Protein 7RGN (pdb70)

Sequence (340 aa):
MAEVLKKSGVIYGDDVRKLFDYAQEKGFAIPAINVTSSSTVVAALESARDNKSPIILQTSQGGAAYFAGKGVSNSDQTASIQGSIAAAHYIRAISPVYGIPVILHTDHCAKKLLPWFDGMLKADEEFFAKTGQPLFSSHMLDLSEETDDENIATCVKYFERMSKMNQWLEMEIGITGGESLYTQPETVFAVYKALAPISPNFSIAAAFGNVHGNVQLRPSILGEHQKYAKEQIGTDNKKPLYLVFHGGSGSSQEEFDTAIASGVVKVNLDTDCQYAYLTGIRDYILNKKEYLMTPVGNPDGEDKPNKKYFDPRVWVREGEKSMSARIAEALEIFHTKNQL

Structure (mmCIF, N/CA/C/O backbone):
data_7RGN
#
_entry.id   7RGN
#
_cell.length_a   64.477
_cell.length_b   64.477
_cell.length_c   320.770
_cell.angle_alpha   90.000
_cell.angle_beta   90.000
_cell.angle_gamma   120.000
#
_symmetry.space_group_name_H-M   'P 65 2 2'
#
loop_
_entity.id
_entity.type
_entity.pdbx_description
1 polymer 'Fructose-bisphosphate aldolase'
2 non-polymer GLYCEROL
3 non-polymer 'ISOPROPYL ALCOHOL'
4 non-polymer 'ZINC ION'
5 water water
#
loop_
_atom_site.group_PDB
_atom_site.id
_atom_site.type_symbol
_atom_site.label_atom_id
_atom_site.label_alt_id
_atom_site.label_comp_id
_atom_site.label_asym_id
_atom_site.label_entity_id
_atom_site.label_seq_id
_atom_site.pdbx_PDB_ins_code
_atom_site.Cartn_x
_atom_site.Cartn_y
_atom_site.Cartn_z
_atom_site.occupancy
_atom_site.B_iso_or_equiv
_atom_site.auth_seq_id
_atom_site.auth_comp_id
_atom_site.auth_asym_id
_atom_site.auth_atom_id
_atom_site.pdbx_PDB_model_num
ATOM 1 N N . MET A 1 1 ? 24.62900 18.23200 137.64300 1.000 127.35341 1 MET A N 1
ATOM 2 C CA . MET A 1 1 ? 24.70000 19.57800 138.20200 1.000 131.31994 1 MET A CA 1
ATOM 3 C C . MET A 1 1 ? 25.58300 20.49100 137.35700 1.000 130.10389 1 MET A C 1
ATOM 4 O O . MET A 1 1 ? 25.55200 21.71200 137.50900 1.000 112.93520 1 MET A O 1
ATOM 9 N N . ALA A 1 2 ? 26.37200 19.89200 136.46400 1.000 125.42617 2 ALA A N 1
ATOM 10 C CA . ALA A 1 2 ? 27.23600 20.64300 135.55500 1.000 107.93477 2 ALA A CA 1
ATOM 11 C C . ALA A 1 2 ? 26.46100 21.35900 134.45500 1.000 97.46226 2 ALA A C 1
ATOM 12 O O . ALA A 1 2 ? 27.08000 21.91200 133.53700 1.000 91.58508 2 ALA A O 1
ATOM 14 N N . GLU A 1 3 ? 25.12800 21.35300 134.53100 1.000 100.08951 3 GLU A N 1
ATOM 15 C CA . GLU A 1 3 ? 24.30600 22.04600 133.54700 1.000 98.54899 3 GLU A CA 1
ATOM 16 C C . GLU A 1 3 ? 24.41100 23.56100 133.66400 1.000 85.01604 3 GLU A C 1
ATOM 17 O O . GLU A 1 3 ? 24.03900 24.27000 132.72200 1.000 75.21309 3 GLU A O 1
ATOM 23 N N . VAL A 1 4 ? 24.90300 24.07100 134.79600 1.000 78.03972 4 VAL A N 1
ATOM 24 C CA . VAL A 1 4 ? 25.02300 25.51200 134.97600 1.000 77.77504 4 VAL A CA 1
ATOM 25 C C . VAL A 1 4 ? 26.15100 26.09400 134.14000 1.000 63.40764 4 VAL A C 1
ATOM 26 O O . VAL A 1 4 ? 26.12100 27.28600 133.81500 1.000 61.67267 4 VAL A O 1
ATOM 30 N N . LEU A 1 5 ? 27.14800 25.28300 133.78100 1.000 60.28723 5 LEU A N 1
ATOM 31 C CA . LEU A 1 5 ? 28.28900 25.78900 133.02800 1.000 65.17728 5 LEU A CA 1
ATOM 32 C C . LEU A 1 5 ? 27.89400 26.29300 131.64700 1.000 64.13370 5 LEU A C 1
ATOM 33 O O . LEU A 1 5 ? 28.61700 27.11100 131.06900 1.000 70.42357 5 LEU A O 1
ATOM 38 N N . LYS A 1 6 ? 26.76600 25.83200 131.10700 1.000 64.54707 6 LYS A N 1
ATOM 39 C CA . LYS A 1 6 ? 26.27600 26.28300 129.81300 1.000 69.81554 6 LYS A CA 1
ATOM 40 C C . LYS A 1 6 ? 25.16200 27.31900 129.94100 1.000 66.44806 6 LYS A C 1
ATOM 41 O O . LYS A 1 6 ? 24.44600 27.57300 128.96700 1.000 70.19852 6 LYS A O 1
ATOM 47 N N . LYS A 1 7 ? 25.00400 27.92000 131.11700 1.000 63.38516 7 LYS A N 1
ATOM 48 C CA . LYS A 1 7 ? 23.98100 28.93300 131.33100 1.000 69.23474 7 LYS A CA 1
ATOM 49 C C . LYS A 1 7 ? 24.51800 30.31400 130.97300 1.000 65.66829 7 LYS A C 1
ATOM 50 O O . LYS A 1 7 ? 25.70400 30.60800 131.14300 1.000 61.57121 7 LYS A O 1
ATOM 56 N N . SER A 1 8 ? 23.62200 31.16400 130.47800 1.000 60.69280 8 SER A N 1
ATOM 57 C CA . SER A 1 8 ? 23.97100 32.48000 129.95300 1.000 58.06356 8 SER A CA 1
ATOM 58 C C . SER A 1 8 ? 23.23600 33.54500 130.75800 1.000 55.34070 8 SER A C 1
ATOM 59 O O . SER A 1 8 ? 22.00700 33.64500 130.68800 1.000 53.45269 8 SER A O 1
ATOM 62 N N . GLY A 1 9 ? 23.98200 34.33600 131.51600 1.000 52.75017 9 GLY A N 1
ATOM 63 C CA . GLY A 1 9 ? 23.42700 35.43800 132.27100 1.000 45.03708 9 GLY A CA 1
ATOM 64 C C . GLY A 1 9 ? 23.40400 35.17600 133.76400 1.000 46.35305 9 GLY A C 1
ATOM 65 O O . GLY A 1 9 ? 24.15800 34.35900 134.30100 1.000 49.99871 9 GLY A O 1
ATOM 66 N N . VAL A 1 10 ? 22.51200 35.89200 134.44200 1.000 39.49026 10 VAL A N 1
ATOM 67 C CA . VAL A 1 10 ? 22.37000 35.77800 135.88900 1.000 40.76087 10 VAL A CA 1
ATOM 68 C C . VAL A 1 10 ? 21.63300 34.48700 136.21700 1.000 38.96414 10 VAL A C 1
ATOM 69 O O . VAL A 1 10 ? 20.59200 34.18300 135.62300 1.000 42.31568 10 VAL A O 1
ATOM 73 N N . ILE A 1 11 ? 22.16700 33.72800 137.17000 1.000 43.22121 11 ILE A N 1
ATOM 74 C CA . ILE A 1 11 ? 21.57000 32.47000 137.59600 1.000 41.45552 11 ILE A CA 1
ATOM 75 C C . ILE A 1 11 ? 20.93800 32.65500 138.97000 1.000 40.69295 11 ILE A C 1
ATOM 76 O O . ILE A 1 11 ? 21.31900 33.53400 139.74900 1.000 42.91421 11 ILE A O 1
ATOM 81 N N . TYR A 1 12 ? 19.95800 31.80300 139.26700 1.000 43.50197 12 TYR A N 1
ATOM 82 C CA . TYR A 1 12 ? 19.20300 31.90100 140.50600 1.000 43.08569 12 TYR A CA 1
ATOM 83 C C . TYR A 1 12 ? 18.95000 30.51300 141.07900 1.000 53.15224 12 TYR A C 1
ATOM 84 O O . TYR A 1 12 ? 19.08500 29.49700 140.39300 1.000 49.64224 12 TYR A O 1
ATOM 93 N N . GLY A 1 13 ? 18.57700 30.49100 142.35500 1.000 49.91953 13 GLY A N 1
ATOM 94 C CA . GLY A 1 13 ? 18.04400 29.27400 142.95400 1.000 54.59199 13 GLY A CA 1
ATOM 95 C C . GLY A 1 13 ? 19.08200 28.17600 143.06100 1.000 55.45245 13 GLY A C 1
ATOM 96 O O . GLY A 1 13 ? 20.21200 28.39300 143.51300 1.000 52.31483 13 GLY A O 1
ATOM 97 N N . ASP A 1 14 ? 18.69100 26.97100 142.64100 1.000 57.82910 14 ASP A N 1
ATOM 98 C CA . ASP A 1 14 ? 19.57700 25.81600 142.72300 1.000 54.21916 14 ASP A CA 1
ATOM 99 C C . ASP A 1 14 ? 20.78400 25.95000 141.80900 1.000 52.41801 14 ASP A C 1
ATOM 100 O O . ASP A 1 14 ? 21.79700 25.27700 142.03300 1.000 50.03408 14 ASP A O 1
ATOM 105 N N . ASP A 1 15 ? 20.70100 26.79800 140.78500 1.000 50.76850 15 ASP A N 1
ATOM 106 C CA . ASP A 1 15 ? 21.83400 26.97900 139.88900 1.000 49.07106 15 ASP A CA 1
ATOM 107 C C . ASP A 1 15 ? 23.00000 27.66000 140.59300 1.000 49.71047 15 ASP A C 1
ATOM 108 O O . ASP A 1 15 ? 24.15900 27.43000 140.23200 1.000 44.27560 15 ASP A O 1
ATOM 113 N N . VAL A 1 16 ? 22.72200 28.48700 141.60200 1.000 45.96466 16 VAL A N 1
ATOM 114 C CA . VAL A 1 16 ? 23.81100 29.09700 142.35600 1.000 46.62129 16 VAL A CA 1
ATOM 115 C C . VAL A 1 16 ? 24.52600 28.04900 143.19600 1.000 52.36424 16 VAL A C 1
ATOM 116 O O . VAL A 1 16 ? 25.76100 28.02700 143.26600 1.000 47.91098 16 VAL A O 1
ATOM 120 N N . ARG A 1 17 ? 23.76700 27.15700 143.83900 1.000 48.37017 17 ARG A N 1
ATOM 121 C CA . ARG A 1 17 ? 24.39100 26.09200 144.61700 1.000 46.77416 17 ARG A CA 1
ATOM 122 C C . ARG A 1 17 ? 25.11600 25.10300 143.71400 1.000 49.80153 17 ARG A C 1
ATOM 123 O O . ARG A 1 17 ? 26.16500 24.56600 144.09000 1.000 53.72415 17 ARG A O 1
ATOM 131 N N . LYS A 1 18 ? 24.57100 24.84500 142.52200 1.000 49.88826 18 LYS A N 1
ATOM 132 C CA . LYS A 1 18 ? 25.24800 23.96200 141.57700 1.000 53.73037 18 LYS A CA 1
ATOM 133 C C . LYS A 1 18 ? 26.59900 24.53400 141.16500 1.000 51.42488 18 LYS A C 1
ATOM 134 O O . LYS A 1 18 ? 27.58500 23.79700 141.04700 1.000 52.44722 18 LYS A O 1
ATOM 140 N N . LEU A 1 19 ? 26.66400 25.84800 140.94900 1.000 51.72720 19 LEU A N 1
ATOM 141 C CA . LEU A 1 19 ? 27.92800 26.47900 140.58400 1.000 47.54845 19 LEU A CA 1
ATOM 142 C C . LEU A 1 19 ? 28.92400 26.40900 141.73400 1.000 45.73592 19 LEU A C 1
ATOM 143 O O . LEU A 1 19 ? 30.09700 26.07800 141.53300 1.000 47.18917 19 LEU A O 1
ATOM 148 N N . PHE A 1 20 ? 28.47100 26.71700 142.95100 1.000 40.31241 20 PHE A N 1
ATOM 149 C CA . PHE A 1 20 ? 29.35700 26.62800 144.10500 1.000 45.04570 20 PHE A CA 1
ATOM 150 C C . PHE A 1 20 ? 29.77700 25.19000 144.37700 1.000 51.28298 20 PHE A C 1
ATOM 151 O O . PHE A 1 20 ? 30.91400 24.94900 144.79600 1.000 57.77326 20 PHE A O 1
ATOM 159 N N . ASP A 1 21 ? 28.88300 24.22500 144.14400 1.000 47.96184 21 ASP A N 1
ATOM 160 C CA . ASP A 1 21 ? 29.26300 22.82600 144.30400 1.000 51.13958 21 ASP A CA 1
ATOM 161 C C . ASP A 1 21 ? 30.30300 22.41900 143.26700 1.000 58.31867 21 ASP A C 1
ATOM 162 O O . ASP A 1 21 ? 31.25400 21.69700 143.58600 1.000 58.76132 21 ASP A O 1
ATOM 167 N N . TYR A 1 22 ? 30.13700 22.86800 142.02000 1.000 49.20157 22 TYR A N 1
ATOM 168 C CA . TYR A 1 22 ? 31.14900 22.60300 141.00400 1.000 50.55295 22 TYR A CA 1
ATOM 169 C C . TYR A 1 22 ? 32.46500 23.28600 141.34400 1.000 59.11366 22 TYR A C 1
ATOM 170 O O . TYR A 1 22 ? 33.53700 22.73600 141.06900 1.000 55.92433 22 TYR A O 1
ATOM 179 N N . ALA A 1 23 ? 32.40200 24.47500 141.95100 1.000 52.09175 23 ALA A N 1
ATOM 180 C CA . ALA A 1 23 ? 33.62000 25.14500 142.39100 1.000 47.81608 23 ALA A CA 1
ATOM 181 C C . ALA A 1 23 ? 34.32800 24.34100 143.47200 1.000 57.25496 23 ALA A C 1
ATOM 182 O O . ALA A 1 23 ? 35.56000 24.23700 143.47300 1.000 56.43448 23 ALA A O 1
ATOM 184 N N . GLN A 1 24 ? 33.56700 23.76100 144.40100 1.000 50.31395 24 GLN A N 1
ATOM 185 C CA . GLN A 1 24 ? 34.18300 22.97200 145.46100 1.000 56.39181 24 GLN A CA 1
ATOM 186 C C . GLN A 1 24 ? 34.70700 21.64500 144.92800 1.000 56.42792 24 GLN A C 1
ATOM 187 O O . GLN A 1 24 ? 35.76400 21.17200 145.35800 1.000 54.96672 24 GLN A O 1
ATOM 193 N N . GLU A 1 25 ? 33.98500 21.03300 143.98600 1.000 47.19534 25 GLU A N 1
ATOM 194 C CA . GLU A 1 25 ? 34.41800 19.74900 143.44800 1.000 52.35236 25 GLU A CA 1
ATOM 195 C C . GLU A 1 25 ? 35.67500 19.89700 142.59800 1.000 57.99170 25 GLU A C 1
ATOM 196 O O . GLU A 1 25 ? 36.57900 19.05800 142.66900 1.000 63.33999 25 GLU A O 1
ATOM 202 N N . LYS A 1 26 ? 35.75000 20.95500 141.79000 1.000 59.59559 26 LYS A N 1
ATOM 203 C CA . LYS A 1 26 ? 36.90500 21.17600 140.92900 1.000 55.74110 26 LYS A CA 1
ATOM 204 C C . LYS A 1 26 ? 38.03500 21.92300 141.62200 1.000 59.51951 26 LYS A C 1
ATOM 205 O O . LYS A 1 26 ? 39.16100 21.92000 141.11500 1.000 66.28679 26 LYS A O 1
ATOM 211 N N . GLY A 1 27 ? 37.76400 22.56500 142.75600 1.000 57.61994 27 GLY A N 1
ATOM 212 C CA . GLY A 1 27 ? 38.80300 23.22600 143.51900 1.000 53.29618 27 GLY A CA 1
ATOM 213 C C . GLY A 1 27 ? 39.18400 24.60200 143.01000 1.000 62.45927 27 GLY A C 1
ATOM 214 O O . GLY A 1 27 ? 40.37100 24.90200 142.85800 1.000 64.34993 27 GLY A O 1
ATOM 215 N N . PHE A 1 28 ? 38.19400 25.45100 142.74400 1.000 56.58838 28 PHE A N 1
ATOM 216 C CA . PHE A 1 28 ? 38.45400 26.82400 142.33700 1.000 54.46998 28 PHE A CA 1
ATOM 217 C C . PHE A 1 28 ? 37.47100 27.75100 143.03200 1.000 52.97425 28 PHE A C 1
ATOM 218 O O . PHE A 1 28 ? 36.37000 27.34400 143.41200 1.000 52.85702 28 PHE A O 1
ATOM 226 N N . ALA A 1 29 ? 37.87800 29.00400 143.19100 1.000 51.38357 29 ALA A N 1
ATOM 227 C CA . ALA A 1 29 ? 37.00800 30.03900 143.72300 1.000 47.53489 29 ALA A CA 1
ATOM 228 C C . ALA A 1 29 ? 36.66400 31.03600 142.62600 1.000 47.88737 29 ALA A C 1
ATOM 229 O O . ALA A 1 29 ? 37.38500 31.18200 141.63600 1.000 48.15729 29 ALA A O 1
ATOM 231 N N . ILE A 1 30 ? 35.54300 31.71500 142.80800 1.000 50.22522 30 ILE A N 1
ATOM 232 C CA . ILE A 1 30 ? 35.04000 32.70200 141.85600 1.000 43.81011 30 ILE A CA 1
ATOM 233 C C . ILE A 1 30 ? 35.25600 34.08300 142.45400 1.000 48.18266 30 ILE A C 1
ATOM 234 O O . ILE A 1 30 ? 34.87100 34.31300 143.60700 1.000 47.95641 30 ILE A O 1
ATOM 239 N N . PRO A 1 31 ? 35.86700 35.01800 141.72900 1.000 47.49920 31 PRO A N 1
ATOM 240 C CA . PRO A 1 31 ? 36.02700 36.36900 142.27200 1.000 47.62307 31 PRO A CA 1
ATOM 241 C C . PRO A 1 31 ? 34.70800 37.12400 142.27400 1.000 45.22314 31 PRO A C 1
ATOM 242 O O . PRO A 1 31 ? 33.90000 37.01200 141.34800 1.000 44.65484 31 PRO A O 1
ATOM 246 N N . ALA A 1 32 ? 34.49100 37.88000 143.34500 1.000 44.19094 32 ALA A N 1
ATOM 247 C CA . ALA A 1 32 ? 33.31000 38.71900 143.50200 1.000 43.68396 32 ALA A CA 1
ATOM 248 C C . ALA A 1 32 ? 33.73300 40.15700 143.23700 1.000 50.82690 32 ALA A C 1
ATOM 249 O O . ALA A 1 32 ? 34.47900 40.74700 144.02600 1.000 48.35883 32 ALA A O 1
ATOM 251 N N . ILE A 1 33 ? 33.26300 40.71400 142.12600 1.000 46.59148 33 ILE A N 1
ATOM 252 C CA . ILE A 1 33 ? 33.72600 42.00400 141.63100 1.000 40.26539 33 ILE A CA 1
ATOM 253 C C . ILE A 1 33 ? 32.72700 43.07400 142.04100 1.000 42.20975 33 ILE A C 1
ATOM 254 O O . ILE A 1 33 ? 31.55500 43.02800 141.64700 1.000 41.40025 33 ILE A O 1
ATOM 259 N N . ASN A 1 34 ? 33.18900 44.04500 142.82100 1.000 40.43087 34 ASN A N 1
ATOM 260 C CA . ASN A 1 34 ? 32.35500 45.18900 143.15600 1.000 46.04349 34 ASN A CA 1
ATOM 261 C C . ASN A 1 34 ? 32.19400 46.08500 141.93300 1.000 46.09819 34 ASN A C 1
ATOM 262 O O . ASN A 1 34 ? 33.17500 46.43200 141.27200 1.000 42.84661 34 ASN A O 1
ATOM 267 N N . VAL A 1 35 ? 30.95200 46.44700 141.62200 1.000 45.00987 35 VAL A N 1
ATOM 268 C CA . VAL A 1 35 ? 30.64700 47.26100 140.45300 1.000 42.48135 35 VAL A CA 1
ATOM 269 C C . VAL A 1 35 ? 29.93000 48.52600 140.90300 1.000 44.66757 35 VAL A C 1
ATOM 270 O O . VAL A 1 35 ? 29.15700 48.52100 141.86600 1.000 44.33608 35 VAL A O 1
ATOM 274 N N . THR A 1 36 ? 30.20000 49.62300 140.19600 1.000 41.54130 36 THR A N 1
ATOM 275 C CA . THR A 1 36 ? 29.59200 50.90800 140.50400 1.000 43.18342 36 THR A CA 1
ATOM 276 C C . THR A 1 36 ? 28.97600 51.58700 139.28900 1.000 48.52776 36 THR A C 1
ATOM 277 O O . THR A 1 36 ? 28.41600 52.67800 139.43000 1.000 45.30723 36 THR A O 1
ATOM 281 N N . SER A 1 37 ? 29.05900 50.98100 138.10900 1.000 45.27522 37 SER A N 1
ATOM 282 C CA . SER A 1 37 ? 28.57700 51.61600 136.89200 1.000 43.10761 37 SER A CA 1
ATOM 283 C C . SER A 1 37 ? 28.41800 50.55500 135.81600 1.000 43.63978 37 SER A C 1
ATOM 284 O O . SER A 1 37 ? 28.83700 49.40700 135.97800 1.000 42.83758 37 SER A O 1
ATOM 287 N N . SER A 1 38 ? 27.80900 50.96200 134.70200 1.000 44.41662 38 SER A N 1
ATOM 288 C CA . SER A 1 38 ? 27.73300 50.08500 133.54100 1.000 43.74898 38 SER A CA 1
ATOM 289 C C . SER A 1 38 ? 29.11600 49.78700 132.97800 1.000 44.85857 38 SER A C 1
ATOM 290 O O . SER A 1 38 ? 29.34500 48.70000 132.43300 1.000 47.24728 38 SER A O 1
ATOM 293 N N . SER A 1 39 ? 30.05100 50.73100 133.10900 1.000 42.12765 39 SER A N 1
ATOM 294 C CA . SER A 1 39 ? 31.39800 50.52700 132.58400 1.000 47.06992 39 SER A CA 1
ATOM 295 C C . SER A 1 39 ? 32.15600 49.47700 133.39100 1.000 50.79885 39 SER A C 1
ATOM 296 O O . SER A 1 39 ? 32.85300 48.62900 132.81900 1.000 45.08859 39 SER A O 1
ATOM 299 N N . THR A 1 40 ? 32.03100 49.51000 134.72000 1.000 46.69671 40 THR A N 1
ATOM 300 C CA . THR A 1 40 ? 32.70100 48.50400 135.53800 1.000 47.64107 40 THR A CA 1
ATOM 301 C C . THR A 1 40 ? 32.01200 47.14800 135.43700 1.000 46.87248 40 THR A C 1
ATOM 302 O O . THR A 1 40 ? 32.67000 46.10900 135.57600 1.000 41.80510 40 THR A O 1
ATOM 306 N N . VAL A 1 41 ? 30.69700 47.13500 135.20800 1.000 45.59033 41 VAL A N 1
ATOM 307 C CA . VAL A 1 41 ? 30.00100 45.87500 134.95800 1.000 40.60840 41 VAL A CA 1
ATOM 308 C C . VAL A 1 41 ? 30.54900 45.21700 133.69800 1.000 41.22116 41 VAL A C 1
ATOM 309 O O . VAL A 1 41 ? 30.86100 44.01900 133.68100 1.000 39.56588 41 VAL A O 1
ATOM 313 N N . VAL A 1 42 ? 30.68500 46.00100 132.62500 1.000 40.42614 42 VAL A N 1
ATOM 314 C CA . VAL A 1 42 ? 31.15300 45.46700 131.34800 1.000 41.76555 42 VAL A CA 1
ATOM 315 C C . VAL A 1 42 ? 32.57700 44.93800 131.47800 1.000 50.12315 42 VAL A C 1
ATOM 316 O O . VAL A 1 42 ? 32.91900 43.88700 130.91900 1.000 49.08594 42 VAL A O 1
ATOM 320 N N . ALA A 1 43 ? 33.42500 45.65100 132.22300 1.000 47.36407 43 ALA A N 1
ATOM 321 C CA . ALA A 1 43 ? 34.79900 45.19900 132.41900 1.000 46.75228 43 ALA A CA 1
ATOM 322 C C . ALA A 1 43 ? 34.84100 43.81900 133.06300 1.000 50.77360 43 ALA A C 1
ATOM 323 O O . ALA A 1 43 ? 35.66600 42.97600 132.69200 1.000 46.43868 43 ALA A O 1
ATOM 325 N N . ALA A 1 44 ? 33.95100 43.56700 134.02500 1.000 44.45680 44 ALA A N 1
ATOM 326 C CA . ALA A 1 44 ? 33.93500 42.27400 134.69700 1.000 41.03462 44 ALA A CA 1
ATOM 327 C C . ALA A 1 44 ? 33.35600 41.18400 133.80400 1.000 44.12407 44 ALA A C 1
ATOM 328 O O . ALA A 1 44 ? 33.91100 40.08200 133.73000 1.000 45.37593 44 ALA A O 1
ATOM 330 N N . LEU A 1 45 ? 32.24700 41.47300 133.11800 1.000 44.89011 45 LEU A N 1
ATOM 331 C CA . LEU A 1 45 ? 31.63700 40.48000 132.23900 1.000 43.00118 45 LEU A CA 1
ATOM 332 C C . LEU A 1 45 ? 32.57400 40.10200 131.09900 1.000 46.86489 45 LEU A C 1
ATOM 333 O O . LEU A 1 45 ? 32.64200 38.93200 130.70400 1.000 48.96303 45 LEU A O 1
ATOM 338 N N . GLU A 1 46 ? 33.30400 41.08000 130.55700 1.000 42.90816 46 GLU A N 1
ATOM 339 C CA . GLU A 1 46 ? 34.21200 40.79600 129.45100 1.000 43.51611 46 GLU A CA 1
ATOM 340 C C . GLU A 1 46 ? 35.40600 39.97200 129.91000 1.000 46.35915 46 GLU A C 1
ATOM 341 O O . GLU A 1 46 ? 35.86200 39.07700 129.19000 1.000 50.82112 46 GLU A O 1
ATOM 347 N N . SER A 1 47 ? 35.92600 40.25900 131.10600 1.000 44.72394 47 SER A N 1
ATOM 348 C CA . SER A 1 47 ? 37.07300 39.51000 131.60800 1.000 50.20358 47 SER A CA 1
ATOM 349 C C . SER A 1 47 ? 36.71700 38.04500 131.82500 1.000 50.06918 47 SER A C 1
ATOM 350 O O . SER A 1 47 ? 37.48600 37.14900 131.45800 1.000 50.60950 47 SER A O 1
ATOM 353 N N . ALA A 1 48 ? 35.54500 37.78200 132.40400 1.000 49.07653 48 ALA A N 1
ATOM 354 C CA . ALA A 1 48 ? 35.14200 36.40400 132.65700 1.000 48.87984 48 ALA A CA 1
ATOM 355 C C . ALA A 1 48 ? 34.82400 35.66200 131.36600 1.000 53.35985 48 ALA A C 1
ATOM 356 O O . ALA A 1 48 ? 35.08700 34.45800 131.26600 1.000 54.74987 48 ALA A O 1
ATOM 358 N N . ARG A 1 49 ? 34.26700 36.35400 130.36900 1.000 50.16449 49 ARG A N 1
ATOM 359 C CA . ARG A 1 49 ? 34.00800 35.71300 129.08400 1.000 49.01312 49 ARG A CA 1
ATOM 360 C C . ARG A 1 49 ? 35.31000 35.36300 128.37500 1.000 55.16563 49 ARG A C 1
ATOM 361 O O . ARG A 1 49 ? 35.48400 34.23600 127.89400 1.000 53.20401 49 ARG A O 1
ATOM 369 N N . ASP A 1 50 ? 36.24300 36.31700 128.30700 1.000 52.09567 50 ASP A N 1
ATOM 370 C CA . ASP A 1 50 ? 37.50700 36.08500 127.61500 1.000 54.84506 50 ASP A CA 1
ATOM 371 C C . ASP A 1 50 ? 38.33300 34.98500 128.26800 1.000 59.05775 50 ASP A C 1
ATOM 372 O O . ASP A 1 50 ? 39.19400 34.39600 127.60600 1.000 66.40174 50 ASP A O 1
ATOM 377 N N . ASN A 1 51 ? 38.09700 34.69700 129.54700 1.000 57.15280 51 ASN A N 1
ATOM 378 C CA . ASN A 1 51 ? 38.80900 33.64100 130.25400 1.000 60.25448 51 ASN A CA 1
ATOM 379 C C . ASN A 1 51 ? 37.94800 32.40400 130.47800 1.000 58.20936 51 ASN A C 1
ATOM 380 O O . ASN A 1 51 ? 38.36100 31.50300 131.21600 1.000 61.59514 51 ASN A O 1
ATOM 385 N N . LYS A 1 52 ? 36.76900 32.34200 129.86200 1.000 57.82848 52 LYS A N 1
ATOM 386 C CA . LYS A 1 52 ? 35.87100 31.19200 129.95800 1.000 52.72633 52 LYS A CA 1
ATOM 387 C C . LYS A 1 52 ? 35.62700 30.81900 131.42000 1.000 59.08795 52 LYS A C 1
ATOM 388 O O . LYS A 1 52 ? 35.90900 29.70500 131.86600 1.000 55.41484 52 LYS A O 1
ATOM 394 N N . SER A 1 53 ? 35.09500 31.78200 132.16500 1.000 53.79436 53 SER A N 1
ATOM 395 C CA . SER A 1 53 ? 34.98600 31.66400 133.60900 1.000 52.84387 53 SER A CA 1
ATOM 396 C C . SER A 1 53 ? 33.67400 32.26700 134.09200 1.000 50.26797 53 SER A C 1
ATOM 397 O O . SER A 1 53 ? 33.17600 33.23000 133.50000 1.000 44.98364 53 SER A O 1
ATOM 400 N N . PRO A 1 54 ? 33.08800 31.71200 135.15000 1.000 49.03873 54 PRO A N 1
ATOM 401 C CA . PRO A 1 54 ? 31.95500 32.37900 135.80100 1.000 49.35109 54 PRO A CA 1
ATOM 402 C C . PRO A 1 54 ? 32.43800 33.57400 136.60600 1.000 46.43561 54 PRO A C 1
ATOM 403 O O . PRO A 1 54 ? 33.63000 33.74200 136.86900 1.000 51.56439 54 PRO A O 1
ATOM 407 N N . ILE A 1 55 ? 31.48900 34.42100 137.00200 1.000 43.01615 55 ILE A N 1
ATOM 408 C CA . ILE A 1 55 ? 31.83000 35.65200 137.70600 1.000 41.53669 55 ILE A CA 1
ATOM 409 C C . ILE A 1 55 ? 30.70900 36.00300 138.67100 1.000 42.84375 55 ILE A C 1
ATOM 410 O O . ILE A 1 55 ? 29.54900 35.63000 138.47500 1.000 41.58947 55 ILE A O 1
ATOM 415 N N . ILE A 1 56 ? 31.07300 36.72200 139.72800 1.000 41.38479 56 ILE A N 1
ATOM 416 C CA . ILE A 1 56 ? 30.12400 37.25300 140.69600 1.000 39.91463 56 ILE A CA 1
ATOM 417 C C . ILE A 1 56 ? 30.19100 38.77100 140.61500 1.000 43.29229 56 ILE A C 1
ATOM 418 O O . ILE A 1 56 ? 31.27100 39.35800 140.75600 1.000 37.87986 56 ILE A O 1
ATOM 423 N N . LEU A 1 57 ? 29.04600 39.39900 140.37100 1.000 40.95999 57 LEU A N 1
ATOM 424 C CA . LEU A 1 57 ? 28.92200 40.85000 140.37800 1.000 36.33343 57 LEU A CA 1
ATOM 425 C C . LEU A 1 57 ? 28.19900 41.27100 141.64600 1.000 42.33541 57 LEU A C 1
ATOM 426 O O . LEU A 1 57 ? 27.12200 40.75000 141.95400 1.000 39.87307 57 LEU A O 1
ATOM 431 N N . GLN A 1 58 ? 28.78600 42.20600 142.38200 1.000 43.05545 58 GLN A N 1
ATOM 432 C CA . GLN A 1 58 ? 28.17200 42.67300 143.61200 1.000 41.76858 58 GLN A CA 1
ATOM 433 C C . GLN A 1 58 ? 28.20300 44.19100 143.67600 1.000 39.24143 58 GLN A C 1
ATOM 434 O O . GLN A 1 58 ? 29.11700 44.83700 143.15900 1.000 47.05408 58 GLN A O 1
ATOM 440 N N . THR A 1 59 ? 27.17100 44.74700 144.30100 1.000 41.48038 59 THR A N 1
ATOM 441 C CA . THR A 1 59 ? 27.09400 46.16600 144.60600 1.000 47.94803 59 THR A CA 1
ATOM 442 C C . THR A 1 59 ? 27.10500 46.33900 146.11600 1.000 52.75300 59 THR A C 1
ATOM 443 O O . THR A 1 59 ? 26.33900 45.67700 146.82700 1.000 43.68575 59 THR A O 1
ATOM 447 N N . SER A 1 60 ? 27.98700 47.20400 146.60100 1.000 48.99459 60 SER A N 1
ATOM 448 C CA . SER A 1 60 ? 27.97500 47.57400 148.00500 1.000 47.59261 60 SER A CA 1
ATOM 449 C C . SER A 1 60 ? 26.87400 48.60300 148.24700 1.000 46.79272 60 SER A C 1
ATOM 450 O O . SER A 1 60 ? 26.17600 49.03500 147.32500 1.000 49.75919 60 SER A O 1
ATOM 453 N N . GLN A 1 61 ? 26.70600 48.99900 149.51000 1.000 47.44519 61 GLN A N 1
ATOM 454 C CA . GLN A 1 61 ? 25.73700 50.04300 149.82000 1.000 51.35936 61 GLN A CA 1
ATOM 455 C C . GLN A 1 61 ? 26.09400 51.34600 149.11500 1.000 53.78082 61 GLN A C 1
ATOM 456 O O . GLN A 1 61 ? 25.22300 52.00700 148.53700 1.000 54.13397 61 GLN A O 1
ATOM 462 N N . GLY A 1 62 ? 27.37400 51.72500 149.14300 1.000 52.05115 62 GLY A N 1
ATOM 463 C CA . GLY A 1 62 ? 27.79500 52.92400 148.43700 1.000 45.76127 62 GLY A CA 1
ATOM 464 C C . GLY A 1 62 ? 27.80600 52.74000 146.93100 1.000 48.26454 62 GLY A C 1
ATOM 465 O O . GLY A 1 62 ? 27.44400 53.65200 146.18300 1.000 55.45904 62 GLY A O 1
ATOM 466 N N . GLY A 1 63 ? 28.21500 51.55800 146.46600 1.000 50.02631 63 GLY A N 1
ATOM 467 C CA . GLY A 1 63 ? 28.21500 51.29700 145.03600 1.000 49.79160 63 GLY A CA 1
ATOM 468 C C . GLY A 1 63 ? 26.81900 51.29200 144.44000 1.000 51.89802 63 GLY A C 1
ATOM 469 O O . GLY A 1 63 ? 26.60300 51.81300 143.34300 1.000 50.98717 63 GLY A O 1
ATOM 470 N N . ALA A 1 64 ? 25.85400 50.70100 145.15000 1.000 48.27884 64 ALA A N 1
ATOM 471 C CA . ALA A 1 64 ? 24.47300 50.74600 144.68400 1.000 45.54052 64 ALA A CA 1
ATOM 472 C C . ALA A 1 64 ? 23.94400 52.17300 144.68700 1.000 49.67229 64 ALA A C 1
ATOM 473 O O . ALA A 1 64 ? 23.27300 52.59400 143.73800 1.000 49.34816 64 ALA A O 1
ATOM 475 N N . ALA A 1 65 ? 24.24200 52.93400 145.74300 1.000 46.91772 65 ALA A N 1
ATOM 476 C CA . ALA A 1 65 ? 23.84100 54.33500 145.78200 1.000 45.92872 65 ALA A CA 1
ATOM 477 C C . ALA A 1 65 ? 24.47700 55.12400 144.64800 1.000 53.20623 65 ALA A C 1
ATOM 478 O O . ALA A 1 65 ? 23.89000 56.09600 144.15900 1.000 54.51230 65 ALA A O 1
ATOM 480 N N . TYR A 1 66 ? 25.66800 54.72000 144.20900 1.000 49.01111 66 TYR A N 1
ATOM 481 C CA . TYR A 1 66 ? 26.28600 55.39700 143.07800 1.000 48.94434 66 TYR A CA 1
ATOM 482 C C . TYR A 1 66 ? 25.57800 55.06700 141.77000 1.000 56.87020 66 TYR A C 1
ATOM 483 O O . TYR A 1 66 ? 25.54800 55.90000 140.85700 1.000 50.34977 66 TYR A O 1
ATOM 492 N N . PHE A 1 67 ? 25.01500 53.86000 141.65300 1.000 51.77938 67 PHE A N 1
ATOM 493 C CA . PHE A 1 67 ? 24.23000 53.52900 140.46800 1.000 44.68801 67 PHE A CA 1
ATOM 494 C C . PHE A 1 67 ? 23.03300 54.45800 140.32000 1.000 44.92213 67 PHE A C 1
ATOM 495 O O . PHE A 1 67 ? 22.53600 54.66100 139.20700 1.000 49.27549 67 PHE A O 1
ATOM 503 N N . ALA A 1 68 ? 22.55600 55.02600 141.42700 1.000 44.73371 68 ALA A N 1
ATOM 504 C CA . ALA A 1 68 ? 21.50300 56.03000 141.38100 1.000 51.14139 68 ALA A CA 1
ATOM 505 C C . ALA A 1 68 ? 22.04300 57.44600 141.23700 1.000 48.54789 68 ALA A C 1
ATOM 506 O O . ALA A 1 68 ? 21.30200 58.33300 140.80200 1.000 49.87665 68 ALA A O 1
ATOM 508 N N . GLY A 1 69 ? 23.31200 57.67200 141.57700 1.000 55.24451 69 GLY A N 1
ATOM 509 C CA . GLY A 1 69 ? 23.90100 58.99700 141.52100 1.000 48.66485 69 GLY A CA 1
ATOM 510 C C . GLY A 1 69 ? 23.95400 59.66400 142.88000 1.000 53.35370 69 GLY A C 1
ATOM 511 O O . GLY A 1 69 ? 22.99500 59.57300 143.65200 1.000 52.22920 69 GLY A O 1
ATOM 512 N N . LYS A 1 70 ? 25.06500 60.34000 143.18700 1.000 52.01906 70 LYS A N 1
ATOM 513 C CA . LYS A 1 70 ? 25.20200 60.97300 144.49400 1.000 61.70875 70 LYS A CA 1
ATOM 514 C C . LYS A 1 70 ? 24.16400 62.06300 144.72800 1.000 54.80207 70 LYS A C 1
ATOM 515 O O . LYS A 1 70 ? 23.91500 62.42400 145.88300 1.000 60.92958 70 LYS A O 1
ATOM 521 N N . GLY A 1 71 ? 23.55500 62.59300 143.66800 1.000 59.75337 71 GLY A N 1
ATOM 522 C CA . GLY A 1 71 ? 22.53100 63.61100 143.82600 1.000 52.56178 71 GLY A CA 1
ATOM 523 C C . GLY A 1 71 ? 21.24900 63.12300 144.46900 1.000 54.67045 71 GLY A C 1
ATOM 524 O O . GLY A 1 71 ? 20.40900 63.95100 144.84000 1.000 67.26847 71 GLY A O 1
ATOM 525 N N . VAL A 1 72 ? 21.07900 61.81300 144.60300 1.000 54.25885 72 VAL A N 1
ATOM 526 C CA . VAL A 1 72 ? 19.88700 61.23100 145.20700 1.000 61.52408 72 VAL A CA 1
ATOM 527 C C . VAL A 1 72 ? 20.12000 61.07900 146.70400 1.000 68.90702 72 VAL A C 1
ATOM 528 O O . VAL A 1 72 ? 21.13100 60.50700 147.13000 1.000 58.54845 72 VAL A O 1
ATOM 532 N N . SER A 1 73 ? 19.18300 61.58700 147.50200 1.000 66.31764 73 SER A N 1
ATOM 533 C CA . SER A 1 73 ? 19.29500 61.48400 148.95200 1.000 65.43743 73 SER A CA 1
ATOM 534 C C . SER A 1 73 ? 19.29600 60.02500 149.38400 1.000 69.15298 73 SER A C 1
ATOM 535 O O . SER A 1 73 ? 18.37200 59.27100 149.06600 1.000 70.36291 73 SER A O 1
ATOM 538 N N . ASN A 1 74 ? 20.33900 59.62900 150.11200 1.000 66.04830 74 ASN A N 1
ATOM 539 C CA . ASN A 1 74 ? 20.47500 58.26700 150.60800 1.000 67.06359 74 ASN A CA 1
ATOM 540 C C . ASN A 1 74 ? 20.26000 58.17900 152.11400 1.000 66.34644 74 ASN A C 1
ATOM 541 O O . ASN A 1 74 ? 20.65200 57.18700 152.73700 1.000 74.81623 74 ASN A O 1
ATOM 546 N N . SER A 1 75 ? 19.63900 59.19800 152.71200 1.000 71.61388 75 SER A N 1
ATOM 547 C CA . SER A 1 75 ? 19.40900 59.18000 154.15300 1.000 83.26562 75 SER A CA 1
ATOM 548 C C . SER A 1 75 ? 18.44800 58.06700 154.55900 1.000 87.51067 75 SER A C 1
ATOM 549 O O . SER A 1 75 ? 18.56000 57.53000 155.66600 1.000 88.20129 75 SER A O 1
ATOM 552 N N . ASP A 1 76 ? 17.50800 57.70600 153.68500 1.000 90.61073 76 ASP A N 1
ATOM 553 C CA . ASP A 1 76 ? 16.58500 56.60700 153.93100 1.000 82.56907 76 ASP A CA 1
ATOM 554 C C . ASP A 1 76 ? 16.94900 55.35900 153.13700 1.000 74.77140 76 ASP A C 1
ATOM 555 O O . ASP A 1 76 ? 16.07900 54.51700 152.88600 1.000 76.59173 76 ASP A O 1
ATOM 560 N N . GLN A 1 77 ? 18.21200 55.23100 152.73200 1.000 63.85879 77 GLN A N 1
ATOM 561 C CA . GLN A 1 77 ? 18.71000 54.16900 151.86000 1.000 61.60874 77 GLN A CA 1
ATOM 562 C C . GLN A 1 77 ? 18.04500 54.17200 150.48900 1.000 60.29986 77 GLN A C 1
ATOM 563 O O . GLN A 1 77 ? 18.19300 53.20300 149.73300 1.000 50.16126 77 GLN A O 1
ATOM 569 N N . THR A 1 78 ? 17.33200 55.24800 150.13900 1.000 55.52127 78 THR A N 1
ATOM 570 C CA . THR A 1 78 ? 16.57700 55.27100 148.89000 1.000 54.85804 78 THR A CA 1
ATOM 571 C C . THR A 1 78 ? 17.49700 55.16100 147.68100 1.000 46.32487 78 THR A C 1
ATOM 572 O O . THR A 1 78 ? 17.19900 54.42600 146.73200 1.000 47.20401 78 THR A O 1
ATOM 576 N N . ALA A 1 79 ? 18.62500 55.87500 147.70100 1.000 51.60925 79 ALA A N 1
ATOM 577 C CA . ALA A 1 79 ? 19.57600 55.77500 146.59900 1.000 46.39703 79 ALA A CA 1
ATOM 578 C C . ALA A 1 79 ? 20.16500 54.37500 146.50600 1.000 47.78565 79 ALA A C 1
ATOM 579 O O . ALA A 1 79 ? 20.29500 53.81900 145.40900 1.000 47.18493 79 ALA A O 1
ATOM 581 N N . SER A 1 80 ? 20.52900 53.78700 147.64600 1.000 48.33618 80 SER A N 1
ATOM 582 C CA . SER A 1 80 ? 21.05300 52.42700 147.62700 1.000 49.21839 80 SER A CA 1
ATOM 583 C C . SER A 1 80 ? 19.99700 51.43900 147.14900 1.000 42.17779 80 SER A C 1
ATOM 584 O O . SER A 1 80 ? 20.30200 50.52400 146.37600 1.000 44.44887 80 SER A O 1
ATOM 587 N N . ILE A 1 81 ? 18.74700 51.61800 147.58100 1.000 50.13962 81 ILE A N 1
ATOM 588 C CA . ILE A 1 81 ? 17.67600 50.71400 147.16800 1.000 46.02461 81 ILE A CA 1
ATOM 589 C C . ILE A 1 81 ? 17.40500 50.85800 145.67600 1.000 44.96356 81 ILE A C 1
ATOM 590 O O . ILE A 1 81 ? 17.43800 49.87800 144.92300 1.000 41.35450 81 ILE A O 1
ATOM 595 N N . GLN A 1 82 ? 17.13200 52.08600 145.22700 1.000 41.10374 82 GLN A N 1
ATOM 596 C CA . GLN A 1 82 ? 16.79600 52.29900 143.82400 1.000 40.10993 82 GLN A CA 1
ATOM 597 C C . GLN A 1 82 ? 17.98300 52.02400 142.91200 1.000 45.87793 82 GLN A C 1
ATOM 598 O O . GLN A 1 82 ? 17.7990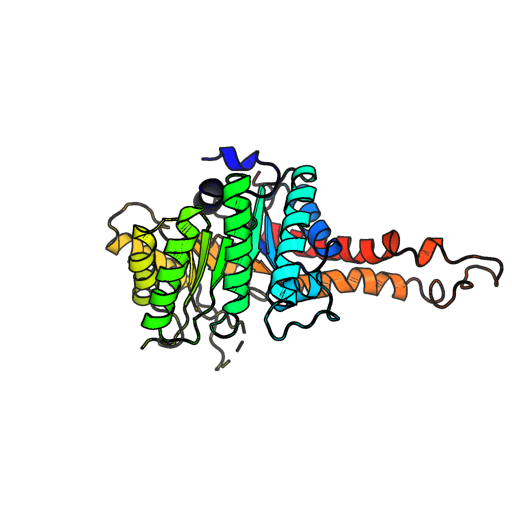0 51.56100 141.78000 1.000 40.59430 82 GLN A O 1
ATOM 604 N N . GLY A 1 83 ? 19.20200 52.29300 143.38100 1.000 39.03319 83 GLY A N 1
ATOM 605 C CA . GLY A 1 83 ? 20.37000 52.04800 142.55100 1.000 38.37252 83 GLY A CA 1
ATOM 606 C C . GLY A 1 83 ? 20.66600 50.57000 142.38000 1.000 41.96915 83 GLY A C 1
ATOM 607 O O . GLY A 1 83 ? 21.02300 50.12000 141.28700 1.000 36.56306 83 GLY A O 1
ATOM 608 N N . SER A 1 84 ? 20.52800 49.79400 143.45700 1.000 43.77955 84 SER A N 1
ATOM 609 C CA . SER A 1 84 ? 20.75000 48.35600 143.35500 1.000 37.49374 84 SER A CA 1
ATOM 610 C C . SER A 1 84 ? 19.71400 47.71000 142.44400 1.000 42.27220 84 SER A C 1
ATOM 611 O O . SER A 1 84 ? 20.03800 46.80600 141.66500 1.000 39.66251 84 SER A O 1
ATOM 614 N N . ILE A 1 85 ? 18.46300 48.16900 142.52100 1.000 38.11940 85 ILE A N 1
ATOM 615 C CA . ILE A 1 85 ? 17.42700 47.65400 141.62900 1.000 39.54878 85 ILE A CA 1
ATOM 616 C C . ILE A 1 85 ? 17.76700 47.98100 140.18000 1.000 41.55159 85 ILE A C 1
ATOM 617 O O . ILE A 1 85 ? 17.70800 47.11600 139.29800 1.000 38.69661 85 ILE A O 1
ATOM 622 N N . ALA A 1 86 ? 18.13500 49.23700 139.91400 1.000 39.05354 86 ALA A N 1
ATOM 623 C CA . ALA A 1 86 ? 18.48400 49.62900 138.55300 1.000 34.28862 86 ALA A CA 1
ATOM 624 C C . ALA A 1 86 ? 19.71600 48.88100 138.06300 1.000 39.64220 86 ALA A C 1
ATOM 625 O O . ALA A 1 86 ? 19.77500 48.46000 136.90200 1.000 37.90658 86 ALA A O 1
ATOM 627 N N . ALA A 1 87 ? 20.71500 48.70700 138.93300 1.000 37.71543 87 ALA A N 1
ATOM 628 C CA . ALA A 1 87 ? 21.88600 47.92700 138.55100 1.000 36.00622 87 ALA A CA 1
ATOM 629 C C . ALA A 1 87 ? 21.51000 46.47600 138.28000 1.000 40.40921 87 ALA A C 1
ATOM 630 O O . ALA A 1 87 ? 22.05000 45.85300 137.35900 1.000 36.11813 87 ALA A O 1
ATOM 632 N N . ALA A 1 88 ? 20.57400 45.92700 139.06100 1.000 33.05348 88 ALA A N 1
ATOM 633 C CA . ALA A 1 88 ? 20.15400 44.54600 138.84700 1.000 40.37115 88 ALA A CA 1
ATOM 634 C C . ALA A 1 88 ? 19.49600 44.37600 137.48500 1.000 38.29863 88 ALA A C 1
ATOM 635 O O . ALA A 1 88 ? 19.76900 43.40200 136.77300 1.000 36.51372 88 ALA A O 1
ATOM 637 N N . HIS A 1 89 ? 18.63400 45.31700 137.09900 1.000 37.44944 89 HIS A N 1
ATOM 638 C CA . HIS A 1 89 ? 17.97500 45.21100 135.80200 1.000 40.69546 89 HIS A CA 1
ATOM 639 C C . HIS A 1 89 ? 18.97900 45.33700 134.66400 1.000 39.68658 89 HIS A C 1
ATOM 640 O O . HIS A 1 89 ? 18.87000 44.63400 133.65300 1.000 45.09545 89 HIS A O 1
ATOM 647 N N . TYR A 1 90 ? 19.96700 46.22200 134.81000 1.000 42.52027 90 TYR A N 1
ATOM 648 C CA . TYR A 1 90 ? 20.98600 46.36000 133.77500 1.000 41.25948 90 TYR A CA 1
ATOM 649 C C . TYR A 1 90 ? 21.80300 45.08200 133.64300 1.000 38.35689 90 TYR A C 1
ATOM 650 O O . TYR A 1 90 ? 22.03800 44.59200 132.53200 1.000 38.91275 90 TYR A O 1
ATOM 659 N N . ILE A 1 91 ? 22.23400 44.51800 134.77000 1.000 33.11888 91 ILE A N 1
ATOM 660 C CA . ILE A 1 91 ? 23.06700 43.32200 134.72600 1.000 32.96151 91 ILE A CA 1
ATOM 661 C C . ILE A 1 91 ? 22.27900 42.13900 134.18100 1.000 38.32181 91 ILE A C 1
ATOM 662 O O . ILE A 1 91 ? 22.79900 41.34400 133.38900 1.000 38.07818 91 ILE A O 1
ATOM 667 N N . ARG A 1 92 ? 21.01100 42.00800 134.58200 1.000 36.85966 92 ARG A N 1
ATOM 668 C CA . ARG A 1 92 ? 20.17500 40.93300 134.05400 1.000 41.61300 92 ARG A CA 1
ATOM 669 C C . ARG A 1 92 ? 20.03300 41.03400 132.54000 1.000 39.46457 92 ARG A C 1
ATOM 670 O O . ARG A 1 92 ? 19.99000 40.01500 131.84200 1.000 44.37520 92 ARG A O 1
ATOM 678 N N . ALA A 1 93 ? 19.96700 42.25600 132.01300 1.000 39.86550 93 ALA A N 1
ATOM 679 C CA . ALA A 1 93 ? 19.70100 42.43100 130.59000 1.000 38.05185 93 ALA A CA 1
ATOM 680 C C . ALA A 1 93 ? 20.94300 42.22700 129.73100 1.000 41.40409 93 ALA A C 1
ATOM 681 O O . ALA A 1 93 ? 20.83900 41.70600 128.61500 1.000 45.42133 93 ALA A O 1
ATOM 683 N N . ILE A 1 94 ? 22.11900 42.61200 130.22300 1.000 38.01094 94 ILE A N 1
ATOM 684 C CA . ILE A 1 94 ? 23.31400 42.60700 129.38700 1.000 39.04800 94 ILE A CA 1
ATOM 685 C C . ILE A 1 94 ? 24.19300 41.37400 129.58500 1.000 44.08404 94 ILE A C 1
ATOM 686 O O . ILE A 1 94 ? 24.97100 41.03500 128.68100 1.000 50.06538 94 ILE A O 1
ATOM 691 N N . SER A 1 95 ? 24.08800 40.68800 130.72100 1.000 42.27731 95 SER A N 1
ATOM 692 C CA . SER A 1 95 ? 24.95200 39.53400 130.95400 1.000 40.97807 95 SER A CA 1
ATOM 693 C C . SER A 1 95 ? 24.73300 38.38000 129.97600 1.000 49.23907 95 SER A C 1
ATOM 694 O O . SER A 1 95 ? 25.72900 37.71900 129.63200 1.000 45.76394 95 SER A O 1
ATOM 697 N N . PRO A 1 96 ? 23.51400 38.07200 129.49800 1.000 46.97222 96 PRO A N 1
ATOM 698 C CA . PRO A 1 96 ? 23.37900 36.93600 128.56600 1.000 48.02011 96 PRO A CA 1
ATOM 699 C C . PRO A 1 96 ? 24.23100 37.05500 127.31400 1.000 51.42739 96 PRO A C 1
ATOM 700 O O . PRO A 1 96 ? 24.68700 36.03000 126.78800 1.000 53.12727 96 PRO A O 1
ATOM 704 N N . VAL A 1 97 ? 24.46800 38.27200 126.82100 1.000 41.56849 97 VAL A N 1
ATOM 705 C CA . VAL A 1 97 ? 25.25400 38.45100 125.60600 1.000 46.83479 97 VAL A CA 1
ATOM 706 C C . VAL A 1 97 ? 26.71700 38.08300 125.79600 1.000 53.78558 97 VAL A C 1
ATOM 707 O O . VAL A 1 97 ? 27.44400 37.93300 124.80700 1.000 50.55421 97 VAL A O 1
ATOM 711 N N . TYR A 1 98 ? 27.16600 37.92400 127.03900 1.000 54.63813 98 TYR A N 1
ATOM 712 C CA . TYR A 1 98 ? 28.52900 37.49700 127.31400 1.000 51.10106 98 TYR A CA 1
ATOM 713 C C . TYR A 1 98 ? 28.65300 35.98800 127.47800 1.000 54.02278 98 TYR A C 1
ATOM 714 O O . TYR A 1 98 ? 29.77800 35.47500 127.51200 1.000 52.71772 98 TYR A O 1
ATOM 723 N N . GLY A 1 99 ? 27.53600 35.27100 127.58400 1.000 51.98290 99 GLY A N 1
ATOM 724 C CA . GLY A 1 99 ? 27.56300 33.82000 127.54000 1.000 54.28211 99 GLY A CA 1
ATOM 725 C C . GLY A 1 99 ? 28.19000 33.13900 128.73400 1.000 55.63302 99 GLY A C 1
ATOM 726 O O . GLY A 1 99 ? 28.70100 32.02200 128.60100 1.000 58.73227 99 GLY A O 1
ATOM 727 N N . ILE A 1 100 ? 28.16000 33.77300 129.90200 1.000 52.99378 100 ILE A N 1
ATOM 728 C CA . ILE A 1 100 ? 28.76400 33.21100 131.10800 1.000 53.53853 100 ILE A CA 1
ATOM 729 C C . ILE A 1 100 ? 27.73600 33.18300 132.23200 1.000 49.92457 100 ILE A C 1
ATOM 730 O O . ILE A 1 100 ? 26.84700 34.04600 132.28000 1.000 45.51700 100 ILE A O 1
ATOM 735 N N . PRO A 1 101 ? 27.81200 32.22100 133.15100 1.000 52.00823 101 PRO A N 1
ATOM 736 C CA . PRO A 1 101 ? 26.95900 32.28100 134.34300 1.000 43.50453 101 PRO A CA 1
ATOM 737 C C . PRO A 1 101 ? 27.40600 33.40800 135.26100 1.000 48.68965 101 PRO A C 1
ATOM 738 O O . PRO A 1 101 ? 28.60100 33.60100 135.50000 1.000 45.87771 101 PRO A O 1
ATOM 742 N N . VAL A 1 102 ? 26.43200 34.16400 135.76500 1.000 44.81320 102 VAL A N 1
ATOM 743 C CA . VAL A 1 102 ? 26.69200 35.34500 136.58300 1.000 43.32902 102 VAL A CA 1
ATOM 744 C C . VAL A 1 102 ? 25.88500 35.23800 137.86800 1.000 40.80841 102 VAL A C 1
ATOM 745 O O . VAL A 1 102 ? 24.68800 34.93600 137.82900 1.000 45.91002 102 VAL A O 1
ATOM 749 N N . ILE A 1 103 ? 26.53600 35.48100 139.00100 1.000 41.33242 103 ILE A N 1
ATOM 750 C CA . ILE A 1 103 ? 25.86400 35.56400 140.29100 1.000 34.19157 103 ILE A CA 1
ATOM 751 C C . ILE A 1 103 ? 25.73700 37.03600 140.65600 1.000 39.63179 103 ILE A C 1
ATOM 752 O O . ILE A 1 103 ? 26.74500 37.73400 140.81900 1.000 41.61395 103 ILE A O 1
ATOM 757 N N . LEU A 1 104 ? 24.49900 37.50700 140.77600 1.000 38.15515 104 LEU A N 1
ATOM 758 C CA . LEU A 1 104 ? 24.21200 38.88900 141.14300 1.000 37.73578 104 LEU A CA 1
ATOM 759 C C . LEU A 1 104 ? 24.06700 38.98800 142.65700 1.000 40.03845 104 LEU A C 1
ATOM 760 O O . LEU A 1 104 ? 23.14500 38.40700 143.23900 1.000 38.55794 104 LEU A O 1
ATOM 765 N N . HIS A 1 105 ? 24.96000 39.74400 143.28400 1.000 39.44720 105 HIS A N 1
ATOM 766 C CA . HIS A 1 105 ? 25.13300 39.75400 144.72800 1.000 37.61561 105 HIS A CA 1
ATOM 767 C C . HIS A 1 105 ? 25.06600 41.19100 145.23400 1.000 41.75642 105 HIS A C 1
ATOM 768 O O . HIS A 1 105 ? 25.20200 42.14400 144.46500 1.000 40.57330 105 HIS A O 1
ATOM 775 N N . THR A 1 106 ? 24.83200 41.34700 146.53600 1.000 39.92522 106 THR A N 1
ATOM 776 C CA . THR A 1 106 ? 24.98300 42.63600 147.20000 1.000 40.75406 106 THR A CA 1
ATOM 777 C C . THR A 1 106 ? 25.92500 42.45500 148.38100 1.000 37.81339 106 THR A C 1
ATOM 778 O O . THR A 1 106 ? 25.91100 41.41000 149.03500 1.000 41.99513 106 THR A O 1
ATOM 782 N N . ASP A 1 107 ? 26.74700 43.47300 148.64400 1.000 51.77263 107 ASP A N 1
ATOM 783 C CA . ASP A 1 107 ? 27.84400 43.36600 149.60300 1.000 44.52844 107 ASP A CA 1
ATOM 784 C C . ASP A 1 107 ? 27.40400 43.65200 151.03600 1.000 49.17511 107 ASP A C 1
ATOM 785 O O . ASP A 1 107 ? 26.24800 43.41100 151.39700 1.000 58.69722 107 ASP A O 1
ATOM 790 N N . HIS A 1 108 ? 28.32500 44.17200 151.85100 1.000 59.02152 108 HIS A N 1
ATOM 791 C CA . HIS A 1 108 ? 28.11900 44.27200 153.29200 1.000 53.27019 108 HIS A CA 1
ATOM 792 C C . HIS A 1 108 ? 26.90000 45.12200 153.62800 1.000 55.43722 108 HIS A C 1
ATOM 793 O O . HIS A 1 108 ? 26.70000 46.20400 153.07100 1.000 63.10294 108 HIS A O 1
ATOM 800 N N . CYS A 1 109 ? 26.08800 44.62500 154.56100 1.000 55.88769 109 CYS A N 1
ATOM 801 C CA . CYS A 1 109 ? 24.90000 45.33800 155.03200 1.000 53.01691 109 CYS A CA 1
ATOM 802 C C . CYS A 1 109 ? 24.81100 45.14100 156.54200 1.000 53.78736 109 CYS A C 1
ATOM 803 O O . CYS A 1 109 ? 24.34200 44.10000 157.01300 1.000 51.43468 109 CYS A O 1
ATOM 806 N N . ALA A 1 110 ? 25.26200 46.14100 157.29400 1.000 60.36356 110 ALA A N 1
ATOM 807 C CA . ALA A 1 110 ? 25.25000 46.06800 158.74500 1.000 46.00008 110 ALA A CA 1
ATOM 808 C C . ALA A 1 110 ? 23.84000 46.31700 159.27500 1.000 56.81525 110 ALA A C 1
ATOM 809 O O . ALA A 1 110 ? 22.88500 46.52000 158.51800 1.000 58.72435 110 ALA A O 1
ATOM 811 N N . LYS A 1 111 ? 23.70800 46.30000 160.60300 1.000 58.09253 111 LYS A N 1
ATOM 812 C CA . LYS A 1 111 ? 22.40000 46.49400 161.22000 1.000 59.62609 111 LYS A CA 1
ATOM 813 C C . LYS A 1 111 ? 21.82100 47.85900 160.87100 1.000 59.04987 111 LYS A C 1
ATOM 814 O O . LYS A 1 111 ? 20.61600 47.98700 160.62500 1.000 57.07429 111 LYS A O 1
ATOM 820 N N . LYS A 1 112 ? 22.66700 48.89100 160.83000 1.000 65.58593 112 LYS A N 1
ATOM 821 C CA . LYS A 1 112 ? 22.19200 50.23200 160.51400 1.000 66.71762 112 LYS A CA 1
ATOM 822 C C . LYS A 1 112 ? 21.71400 50.35600 159.07300 1.000 68.83709 112 LYS A C 1
ATOM 823 O O . LYS A 1 112 ? 20.93100 51.26200 158.77000 1.000 68.05209 112 LYS A O 1
ATOM 829 N N . LEU A 1 113 ? 22.15900 49.47100 158.18200 1.000 69.11394 113 LEU A N 1
ATOM 830 C CA . LEU A 1 113 ? 21.78800 49.52000 156.77500 1.000 59.69973 113 LEU A CA 1
ATOM 831 C C . LEU A 1 113 ? 20.64300 48.57700 156.43600 1.000 62.43133 113 LEU A C 1
ATOM 832 O O . LEU A 1 113 ? 20.37400 48.34600 155.25300 1.000 61.74064 113 LEU A O 1
ATOM 837 N N . LEU A 1 114 ? 19.95900 48.03500 157.44200 1.000 64.05856 114 LEU A N 1
ATOM 838 C CA . LEU A 1 114 ? 18.85600 47.12000 157.17400 1.000 57.59466 114 LEU A CA 1
ATOM 839 C C . LEU A 1 114 ? 17.72000 47.72800 156.35000 1.000 64.63667 114 LEU A C 1
ATOM 840 O O . LEU A 1 114 ? 17.08800 46.96900 155.59400 1.000 58.20046 114 LEU A O 1
ATOM 845 N N . PRO A 1 115 ? 17.39600 49.02600 156.44200 1.000 57.61991 115 PRO A N 1
ATOM 846 C CA . PRO A 1 115 ? 16.42900 49.58800 155.48300 1.000 53.50802 115 PRO A CA 1
ATOM 847 C C . PRO A 1 115 ? 16.82300 49.37800 154.03000 1.000 57.78032 115 PRO A C 1
ATOM 848 O O . PRO A 1 115 ? 15.94000 49.25000 153.17200 1.000 57.43118 115 PRO A O 1
ATOM 852 N N . TRP A 1 116 ? 18.12300 49.34200 153.72400 1.000 54.31185 116 TRP A N 1
ATOM 853 C CA . TRP A 1 116 ? 18.55300 49.01000 152.36900 1.000 48.52025 116 TRP A CA 1
ATOM 854 C C . TRP A 1 116 ? 18.21900 47.56300 152.03000 1.000 51.52328 116 TRP A C 1
ATOM 855 O O . TRP A 1 116 ? 17.71700 47.27400 150.93700 1.000 43.53819 116 TRP A O 1
ATOM 866 N N . PHE A 1 117 ? 18.48900 46.64500 152.96300 1.000 51.08872 117 PHE A N 1
ATOM 867 C CA . PHE A 1 117 ? 18.16200 45.23500 152.76600 1.000 46.12923 117 PHE A CA 1
ATOM 868 C C . PHE A 1 117 ? 16.66200 45.03100 152.59700 1.000 52.68365 117 PHE A C 1
ATOM 869 O O . PHE A 1 117 ? 16.22500 44.25400 151.73900 1.000 43.72791 117 PHE A O 1
ATOM 877 N N . ASP A 1 118 ? 15.85700 45.71600 153.41600 1.000 51.98964 118 ASP A N 1
ATOM 878 C CA . ASP A 1 118 ? 14.40700 45.57100 153.32600 1.000 57.07636 118 ASP A CA 1
ATOM 879 C C . ASP A 1 118 ? 13.88400 46.06600 151.98200 1.000 53.05851 118 ASP A C 1
ATOM 880 O O . ASP A 1 118 ? 12.97800 45.45700 151.40100 1.000 53.90155 118 ASP A O 1
ATOM 885 N N . GLY A 1 119 ? 14.44700 47.16100 151.46800 1.000 49.90983 119 GLY A N 1
ATOM 886 C CA . GLY A 1 119 ? 13.99100 47.68800 150.19100 1.000 47.84555 119 GLY A CA 1
ATOM 887 C C . GLY A 1 119 ? 14.29100 46.75900 149.03000 1.000 49.64671 119 GLY A C 1
ATOM 888 O O . GLY A 1 119 ? 13.45100 46.56300 148.14700 1.000 46.66971 119 GLY A O 1
ATOM 889 N N . MET A 1 120 ? 15.49300 46.17800 149.01200 1.000 43.33435 120 MET A N 1
ATOM 890 C CA . MET A 1 120 ? 15.83900 45.22100 147.96400 1.000 47.20891 120 MET A CA 1
ATOM 891 C C . MET A 1 120 ? 14.95700 43.98200 148.02700 1.000 43.66533 120 MET A C 1
ATOM 892 O O . MET A 1 120 ? 14.47200 43.50500 146.99400 1.000 46.78629 120 MET A O 1
ATOM 897 N N . LEU A 1 121 ? 14.74000 43.44600 149.23200 1.000 48.76164 121 LEU A N 1
ATOM 898 C CA . LEU A 1 121 ? 13.87200 42.28300 149.38000 1.000 46.04676 121 LEU A CA 1
ATOM 899 C C . LEU A 1 121 ? 12.47100 42.58000 148.86700 1.000 46.43857 121 LEU A C 1
ATOM 900 O O . LEU A 1 121 ? 11.82900 41.71500 148.25900 1.000 44.24179 121 LEU A O 1
ATOM 905 N N . LYS A 1 122 ? 11.98400 43.80200 149.09900 1.000 50.94902 122 LYS A N 1
ATOM 906 C CA . LYS A 1 122 ? 10.66500 44.18400 148.60500 1.000 52.80564 122 LYS A CA 1
ATOM 907 C C . LYS A 1 122 ? 10.61300 44.13900 147.08500 1.000 50.35145 122 LYS A C 1
ATOM 908 O O . LYS A 1 122 ? 9.65000 43.62400 146.50400 1.000 50.01088 122 LYS A O 1
ATOM 914 N N . ALA A 1 123 ? 11.64100 44.67300 146.41900 1.000 48.56427 123 ALA A N 1
ATOM 915 C CA . ALA A 1 123 ? 11.68100 44.59800 144.96300 1.000 48.81341 123 ALA A CA 1
ATOM 916 C C . ALA A 1 123 ? 11.89800 43.16600 144.49500 1.000 48.59344 123 ALA A C 1
ATOM 917 O O . ALA A 1 123 ? 11.34600 42.75400 143.46800 1.000 49.93200 123 ALA A O 1
ATOM 919 N N . ASP A 1 124 ? 12.69700 42.39300 145.23600 1.000 42.89669 124 ASP A N 1
ATOM 920 C CA . ASP A 1 124 ? 12.87300 40.98100 144.91200 1.000 44.22139 124 ASP A CA 1
ATOM 921 C C . ASP A 1 124 ? 11.54000 40.24700 144.93400 1.000 44.57292 124 ASP A C 1
ATOM 922 O O . ASP A 1 124 ? 11.22800 39.47000 144.02400 1.000 44.75584 124 ASP A O 1
ATOM 927 N N . GLU A 1 125 ? 10.73400 40.48400 145.97200 1.000 44.00232 125 GLU A N 1
ATOM 928 C CA . GLU A 1 125 ? 9.47400 39.76300 146.10300 1.000 45.01758 125 GLU A CA 1
ATOM 929 C C . GLU A 1 125 ? 8.49500 40.16100 145.00800 1.000 49.34187 125 GLU A C 1
ATOM 930 O O . GLU A 1 125 ? 7.76900 39.31000 144.47900 1.000 52.25362 125 GLU A O 1
ATOM 936 N N . GLU A 1 126 ? 8.46300 41.44400 144.64700 1.000 51.46223 126 GLU A N 1
ATOM 937 C CA . GLU A 1 126 ? 7.57500 41.87600 143.57300 1.000 47.53646 126 GLU A CA 1
ATOM 938 C C . GLU A 1 126 ? 7.99000 41.26100 142.24200 1.000 53.44755 126 GLU A C 1
ATOM 939 O O . GLU A 1 126 ? 7.13800 40.81700 141.46300 1.000 52.32530 126 GLU A O 1
ATOM 945 N N . PHE A 1 127 ? 9.29800 41.20900 141.97200 1.000 47.74284 127 PHE A N 1
ATOM 946 C CA . PHE A 1 127 ? 9.77600 40.59900 140.73700 1.000 46.48490 127 PHE A CA 1
ATOM 947 C C . PHE A 1 127 ? 9.56600 39.09100 140.73900 1.000 56.74022 127 PHE A C 1
ATOM 948 O O . PHE A 1 127 ? 9.27500 38.50600 139.68900 1.000 54.96660 127 PHE A O 1
ATOM 956 N N . PHE A 1 128 ? 9.70000 38.44800 141.90100 1.000 52.69491 128 PHE A N 1
ATOM 957 C CA . PHE A 1 128 ? 9.53900 36.99900 141.96900 1.000 51.53618 128 PHE A CA 1
ATOM 958 C C . PHE A 1 128 ? 8.10200 36.58500 141.67800 1.000 57.64764 128 PHE A C 1
ATOM 959 O O . PHE A 1 128 ? 7.86600 35.59300 140.97800 1.000 59.66407 128 PHE A O 1
ATOM 967 N N . ALA A 1 129 ? 7.12800 37.32700 142.20900 1.000 52.87628 129 ALA A N 1
ATOM 968 C CA . ALA A 1 129 ? 5.73100 36.99700 141.94900 1.000 61.09448 129 ALA A CA 1
ATOM 969 C C . ALA A 1 129 ? 5.37700 37.17800 140.47900 1.000 61.47742 129 ALA A C 1
ATOM 970 O O . ALA A 1 129 ? 4.47300 36.50300 139.97400 1.000 60.46627 129 ALA A O 1
ATOM 972 N N . LYS A 1 130 ? 6.08700 38.06500 139.77800 1.000 63.61227 130 LYS A N 1
ATOM 973 C CA . LYS A 1 130 ? 5.82100 38.31800 138.36600 1.000 63.37062 130 LYS A CA 1
ATOM 974 C C . LYS A 1 130 ? 6.51100 37.29700 137.46800 1.000 65.76053 130 LYS A C 1
ATOM 975 O O . LYS A 1 130 ? 5.89100 36.75100 136.54800 1.000 70.15136 130 LYS A O 1
ATOM 981 N N . THR A 1 131 ? 7.79700 37.03300 137.71400 1.000 57.26863 131 THR A N 1
ATOM 982 C CA . THR A 1 131 ? 8.62800 36.27200 136.79000 1.000 58.38684 131 THR A CA 1
ATOM 983 C C . THR A 1 131 ? 9.10300 34.93100 137.33100 1.000 53.57051 131 THR A C 1
ATOM 984 O O . THR A 1 131 ? 9.68200 34.15000 136.56700 1.000 64.39973 131 THR A O 1
ATOM 988 N N . GLY A 1 132 ? 8.88700 34.63900 138.61000 1.000 53.01237 132 GLY A N 1
ATOM 989 C CA . GLY A 1 132 ? 9.37400 33.40400 139.18800 1.000 54.15873 132 GLY A CA 1
ATOM 990 C C . GLY A 1 132 ? 10.81700 33.43700 139.64100 1.000 55.66795 132 GLY A C 1
ATOM 991 O O . GLY A 1 132 ? 11.30300 32.43500 140.18500 1.000 55.67585 132 GLY A O 1
ATOM 992 N N . GLN A 1 133 ? 11.51900 34.54600 139.42800 1.000 49.92926 133 GLN A N 1
ATOM 993 C CA . GLN A 1 133 ? 12.87000 34.76100 139.91500 1.000 48.16354 133 GLN A CA 1
ATOM 994 C C . GLN A 1 133 ? 12.94800 36.11100 140.60600 1.000 48.89759 133 GLN A C 1
ATOM 995 O O . GLN A 1 133 ? 12.26500 37.05900 140.20400 1.000 48.21684 133 GLN A O 1
ATOM 1001 N N . PRO A 1 134 ? 13.77200 36.23100 141.63800 1.000 43.94390 134 PRO A N 1
ATOM 1002 C CA . PRO A 1 134 ? 14.03900 37.53400 142.24800 1.000 41.57522 134 PRO A CA 1
ATOM 1003 C C . PRO A 1 134 ? 14.95000 38.34600 141.33600 1.000 45.47981 134 PRO A C 1
ATOM 1004 O O . PRO A 1 134 ? 15.40600 37.88600 140.29400 1.000 50.01626 134 PRO A O 1
ATOM 1008 N N . LEU A 1 135 ? 15.21400 39.58300 141.75100 1.000 41.07147 135 LEU A N 1
ATOM 1009 C CA . LEU A 1 135 ? 16.16300 40.41300 141.01300 1.000 43.80969 135 LEU A CA 1
ATOM 1010 C C . LEU A 1 135 ? 17.59800 39.94800 141.25000 1.000 43.85868 135 LEU A C 1
ATOM 1011 O O . LEU A 1 135 ? 18.33800 39.66700 140.30000 1.000 41.97500 135 LEU A O 1
ATOM 1016 N N . PHE A 1 136 ? 18.00400 39.84300 142.51100 1.000 35.21482 136 PHE A N 1
ATOM 1017 C CA . PHE A 1 136 ? 19.36600 39.45600 142.85500 1.000 41.16637 136 PHE A CA 1
ATOM 1018 C C . PHE A 1 136 ? 19.45500 37.95600 143.10200 1.000 44.15568 136 PHE A C 1
ATOM 1019 O O . PHE A 1 136 ? 18.52500 37.34600 143.64100 1.000 44.17992 136 PHE A O 1
ATOM 1027 N N . SER A 1 137 ? 20.58100 37.36400 142.69100 1.000 38.17980 137 SER A N 1
ATOM 1028 C CA . SER A 1 137 ? 20.84800 35.97100 143.03500 1.000 39.57099 137 SER A CA 1
ATOM 1029 C C . SER A 1 137 ? 21.03200 35.79300 144.53100 1.000 39.15891 137 SER A C 1
ATOM 1030 O O . SER A 1 137 ? 20.66300 34.74600 145.07900 1.000 39.52398 137 SER A O 1
ATOM 1033 N N . SER A 1 138 ? 21.59600 36.79000 145.20700 1.000 38.44355 138 SER A N 1
ATOM 1034 C CA . SER A 1 138 ? 21.98800 36.59800 146.59300 1.000 43.64480 138 SER A CA 1
ATOM 1035 C C . SER A 1 138 ? 22.19700 37.94800 147.25700 1.000 39.13899 138 SER A C 1
ATOM 1036 O O . SER A 1 138 ? 22.42800 38.96300 146.59600 1.000 36.78806 138 SER A O 1
ATOM 1039 N N . HIS A 1 139 ? 22.10700 37.94000 148.58300 1.000 40.33544 139 HIS A N 1
ATOM 1040 C CA . HIS A 1 139 ? 22.32400 39.12200 149.39800 1.000 39.91911 139 HIS A CA 1
ATOM 1041 C C . HIS A 1 139 ? 23.26400 38.76600 150.53800 1.000 46.40791 139 HIS A C 1
ATOM 1042 O O . HIS A 1 139 ? 23.40900 37.59900 150.91100 1.000 44.25196 139 HIS A O 1
ATOM 1049 N N . MET A 1 140 ? 23.90500 39.78500 151.09800 1.000 41.77076 140 MET A N 1
ATOM 1050 C CA . MET A 1 140 ? 24.86200 39.57200 152.17300 1.000 50.35749 140 MET A CA 1
ATOM 1051 C C . MET A 1 140 ? 24.45500 40.40300 153.37900 1.000 45.60407 140 MET A C 1
ATOM 1052 O O . MET A 1 140 ? 24.10900 41.58000 153.24100 1.000 42.82514 140 MET A O 1
ATOM 1057 N N . LEU A 1 141 ? 24.48300 39.77800 154.55100 1.000 41.54185 141 LEU A N 1
ATOM 1058 C CA . LEU A 1 141 ? 24.23200 40.44200 155.82100 1.000 44.29718 141 LEU A CA 1
ATOM 1059 C C . LEU A 1 141 ? 25.52800 40.48500 156.61500 1.000 40.41256 141 LEU A C 1
ATOM 1060 O O . LEU A 1 141 ? 26.23300 39.47500 156.70900 1.000 46.14012 141 LEU A O 1
ATOM 1065 N N . ASP A 1 142 ? 25.84600 41.64600 157.17600 1.000 50.17854 142 ASP A N 1
ATOM 1066 C CA . ASP A 1 142 ? 27.05000 41.82800 157.98500 1.000 46.11757 142 ASP A CA 1
ATOM 1067 C C . ASP A 1 142 ? 26.64200 42.31400 159.36900 1.000 49.90763 142 ASP A C 1
ATOM 1068 O O . ASP A 1 142 ? 26.80500 43.49100 159.70000 1.000 66.06450 142 ASP A O 1
ATOM 1073 N N . LEU A 1 143 ? 26.11700 41.40300 160.18400 1.000 51.65061 143 LEU A N 1
ATOM 1074 C CA . LEU A 1 143 ? 25.85700 41.69000 161.58800 1.000 49.47328 143 LEU A CA 1
ATOM 1075 C C . LEU A 1 143 ? 26.97800 41.18000 162.48400 1.000 54.88359 143 LEU A C 1
ATOM 1076 O O . LEU A 1 143 ? 26.73800 40.80900 163.63900 1.000 49.17384 143 LEU A O 1
ATOM 1081 N N . SER A 1 144 ? 28.20700 41.15900 161.96300 1.000 51.54497 144 SER A N 1
ATOM 1082 C CA . SER A 1 144 ? 29.35000 40.70400 162.74400 1.000 59.74764 144 SER A CA 1
ATOM 1083 C C . SER A 1 144 ? 29.62100 41.60200 163.94300 1.000 57.03563 144 SER A C 1
ATOM 1084 O O . SER A 1 144 ? 30.21800 41.14500 164.92300 1.000 67.57130 144 SER A O 1
ATOM 1087 N N . GLU A 1 145 ? 29.18900 42.86400 163.89200 1.000 63.23680 145 GLU A N 1
ATOM 1088 C CA . GLU A 1 145 ? 29.33900 43.75700 165.03400 1.000 71.19191 145 GLU A CA 1
ATOM 1089 C C . GLU A 1 145 ? 28.35800 43.43400 166.15400 1.000 69.55197 145 GLU A C 1
ATOM 1090 O O . GLU A 1 145 ? 28.63300 43.76400 167.31300 1.000 81.62990 145 GLU A O 1
ATOM 1096 N N . GLU A 1 146 ? 27.22600 42.81100 165.83800 1.000 64.99929 146 GLU A N 1
ATOM 1097 C CA . GLU A 1 146 ? 26.26600 42.41500 166.85600 1.000 64.86074 146 GLU A CA 1
ATOM 1098 C C . GLU A 1 146 ? 26.70400 41.11200 167.52100 1.000 65.13198 146 GLU A C 1
ATOM 1099 O O . GLU A 1 146 ? 27.63700 40.43800 167.07600 1.000 69.24097 146 GLU A O 1
ATOM 1105 N N . THR A 1 147 ? 26.01500 40.75700 168.60500 1.000 69.27395 147 THR A N 1
ATOM 1106 C CA . THR A 1 147 ? 26.29400 39.49400 169.27300 1.000 65.39797 147 THR A CA 1
ATOM 1107 C C . THR A 1 147 ? 26.01300 38.33000 168.33100 1.000 67.04038 147 THR A C 1
ATOM 1108 O O . THR A 1 147 ? 25.19000 38.42500 167.41800 1.000 59.48450 147 THR A O 1
ATOM 1112 N N . ASP A 1 148 ? 26.72200 37.22200 168.55700 1.000 62.98146 148 ASP A N 1
ATOM 1113 C CA . ASP A 1 148 ? 26.55300 36.04800 167.70800 1.000 68.67334 148 ASP A CA 1
ATOM 1114 C C . ASP A 1 148 ? 25.12300 35.52600 167.75200 1.000 67.02944 148 ASP A C 1
ATOM 1115 O O . ASP A 1 148 ? 24.61000 35.03800 166.73800 1.000 62.83428 148 ASP A O 1
ATOM 1120 N N . ASP A 1 149 ? 24.46200 35.63100 168.90700 1.000 68.44311 149 ASP A N 1
ATOM 1121 C CA . ASP A 1 149 ? 23.07300 35.19500 169.01100 1.000 67.93373 149 ASP A CA 1
ATOM 1122 C C . ASP A 1 149 ? 22.15100 36.10600 168.21100 1.000 64.38017 149 ASP A C 1
ATOM 1123 O O . ASP A 1 149 ? 21.29300 35.63200 167.45600 1.000 62.93761 149 ASP A O 1
ATOM 1128 N N . GLU A 1 150 ? 22.31800 37.42100 168.35700 1.000 62.68755 150 GLU A N 1
ATOM 1129 C CA . GLU A 1 150 ? 21.48000 38.35600 167.61500 1.000 58.84979 150 GLU A CA 1
ATOM 1130 C C . GLU A 1 150 ? 21.79700 38.32000 166.12500 1.000 61.85381 150 GLU A C 1
ATOM 1131 O O . GLU A 1 150 ? 20.89000 38.42200 165.28900 1.000 58.45174 150 GLU A O 1
ATOM 1137 N N . ASN A 1 151 ? 23.07800 38.17600 165.77300 1.000 55.19704 151 ASN A N 1
ATOM 1138 C CA . ASN A 1 151 ? 23.46400 38.05900 164.36800 1.000 59.34256 151 ASN A CA 1
ATOM 1139 C C . ASN A 1 151 ? 22.78800 36.85800 163.71600 1.000 52.35102 151 ASN A C 1
ATOM 1140 O O . ASN A 1 151 ? 22.18800 36.97400 162.64000 1.000 45.55126 151 ASN A O 1
ATOM 1145 N N . ILE A 1 152 ? 22.86700 35.69500 164.36400 1.000 52.81174 152 ILE A N 1
ATOM 1146 C CA . ILE A 1 152 ? 22.29900 34.48200 163.78600 1.000 56.07804 152 ILE A CA 1
ATOM 1147 C C . ILE A 1 152 ? 20.77600 34.56000 163.75600 1.000 57.83719 152 ILE A C 1
ATOM 1148 O O . ILE A 1 152 ? 20.14100 34.17900 162.76400 1.000 52.22600 152 ILE A O 1
ATOM 1153 N N . ALA A 1 153 ? 20.16500 35.06200 164.83200 1.000 51.82082 153 ALA A N 1
ATOM 1154 C CA . ALA A 1 153 ? 18.70900 35.15400 164.88300 1.000 54.11456 153 ALA A CA 1
ATOM 1155 C C . ALA A 1 153 ? 18.17700 36.07100 163.78800 1.000 58.87457 153 ALA A C 1
ATOM 1156 O O . ALA A 1 153 ? 17.20800 35.73600 163.09700 1.000 56.64509 153 ALA A O 1
ATOM 1158 N N . THR A 1 154 ? 18.80000 37.23900 163.61300 1.000 51.81938 154 THR A N 1
ATOM 1159 C CA . THR A 1 154 ? 18.36800 38.14400 162.55200 1.000 47.93463 154 THR A CA 1
ATOM 1160 C C . THR A 1 154 ? 18.59900 37.52500 161.17800 1.000 52.79977 154 THR A C 1
ATOM 1161 O O . THR A 1 154 ? 17.78900 37.70400 160.26000 1.000 53.35048 154 THR A O 1
ATOM 1165 N N . CYS A 1 155 ? 19.70200 36.78800 161.02000 1.000 50.84170 155 CYS A N 1
ATOM 1166 C CA . CYS A 1 155 ? 19.92100 36.03200 159.79100 1.000 51.48799 155 CYS A CA 1
ATOM 1167 C C . CYS A 1 155 ? 18.82200 35.00300 159.56500 1.000 56.23396 155 CYS A C 1
ATOM 1168 O O . CYS A 1 155 ? 18.43600 34.74500 158.41800 1.000 45.86388 155 CYS A O 1
ATOM 1171 N N . VAL A 1 156 ? 18.31100 34.40800 160.64300 1.000 48.80044 156 VAL A N 1
ATOM 1172 C CA . VAL A 1 156 ? 17.25300 33.41100 160.51900 1.000 54.15361 156 VAL A CA 1
ATOM 1173 C C . VAL A 1 156 ? 15.98200 34.04800 159.96800 1.000 56.24335 156 VAL A C 1
ATOM 1174 O O . VAL A 1 156 ? 15.35500 33.51300 159.04300 1.000 48.19346 156 VAL A O 1
ATOM 1178 N N . LYS A 1 157 ? 15.58900 35.20200 160.51600 1.000 53.09072 157 LYS A N 1
ATOM 1179 C CA . LYS A 1 157 ? 14.40300 35.90000 160.02000 1.000 54.01072 157 LYS A CA 1
ATOM 1180 C C . LYS A 1 157 ? 14.49700 36.14600 158.52000 1.000 51.54732 157 LYS A C 1
ATOM 1181 O O . LYS A 1 157 ? 13.59100 35.78500 157.76000 1.000 48.55181 157 LYS A O 1
ATOM 1187 N N . TYR A 1 158 ? 15.58800 36.77000 158.07500 1.000 47.00933 158 TYR A N 1
ATOM 1188 C CA . TYR A 1 158 ? 15.69300 37.13800 156.66800 1.000 46.49766 158 TYR A CA 1
ATOM 1189 C C . TYR A 1 158 ? 15.82000 35.91000 155.77800 1.000 48.13316 158 TYR A C 1
ATOM 1190 O O . TYR A 1 158 ? 15.25700 35.87700 154.67800 1.000 49.50136 158 TYR A O 1
ATOM 1199 N N . PHE A 1 159 ? 16.54600 34.88700 156.23400 1.000 45.65900 159 PHE A N 1
ATOM 1200 C CA . PHE A 1 159 ? 16.68500 33.68200 155.42400 1.000 50.87181 159 PHE A CA 1
ATOM 1201 C C . PHE A 1 159 ? 15.35000 32.97100 155.24700 1.000 46.36875 159 PHE A C 1
ATOM 1202 O O . PHE A 1 159 ? 15.08700 32.41200 154.17600 1.000 45.86984 159 PHE A O 1
ATOM 1210 N N . GLU A 1 160 ? 14.50200 32.97800 156.28000 1.000 47.13662 160 GLU A N 1
ATOM 1211 C CA . GLU A 1 160 ? 13.14700 32.45900 156.12200 1.000 51.40820 160 GLU A CA 1
ATOM 1212 C C . GLU A 1 160 ? 12.40400 33.21200 155.02600 1.000 50.05597 160 GLU A C 1
ATOM 1213 O O . GLU A 1 160 ? 11.68000 32.60900 154.22600 1.000 54.77163 160 GLU A O 1
ATOM 1219 N N . ARG A 1 161 ? 12.58600 34.53100 154.96600 1.000 53.98931 161 ARG A N 1
ATOM 1220 C CA . ARG A 1 161 ? 11.92800 35.34000 153.94800 1.000 48.38659 161 ARG A CA 1
ATOM 1221 C C . ARG A 1 161 ? 12.56300 35.13900 152.57600 1.000 52.57888 161 ARG A C 1
ATOM 1222 O O . ARG A 1 161 ? 11.85700 35.11100 151.56200 1.000 46.46150 161 ARG A O 1
ATOM 1230 N N . MET A 1 162 ? 13.88900 34.97700 152.52600 1.000 44.97127 162 MET A N 1
ATOM 1231 C CA . MET A 1 162 ? 14.58100 34.82500 151.24900 1.000 46.28646 162 MET A CA 1
ATOM 1232 C C . MET A 1 162 ? 14.41400 33.42900 150.66000 1.000 47.90197 162 MET A C 1
ATOM 1233 O O . MET A 1 162 ? 14.44800 33.27200 149.43500 1.000 46.60225 162 MET A O 1
ATOM 1238 N N . SER A 1 163 ? 14.24900 32.40800 151.50300 1.000 43.33751 163 SER A N 1
ATOM 1239 C CA . SER A 1 163 ? 14.10200 31.04500 151.00600 1.000 43.24426 163 SER A CA 1
ATOM 1240 C C . SER A 1 163 ? 12.80700 30.84700 150.22600 1.000 57.12819 163 SER A C 1
ATOM 1241 O O . SER A 1 163 ? 12.71400 29.90000 149.43800 1.000 51.86439 163 SER A O 1
ATOM 1244 N N . LYS A 1 164 ? 11.80700 31.71100 150.43300 1.000 52.06472 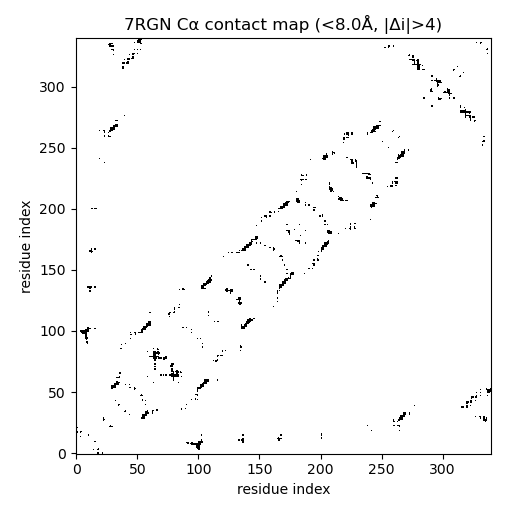164 LYS A N 1
ATOM 1245 C CA . LYS A 1 164 ? 10.59800 31.65100 149.62000 1.000 50.79538 164 LYS A CA 1
ATOM 1246 C C . LYS A 1 164 ? 10.90600 31.86800 148.14600 1.000 50.34507 164 LYS A C 1
ATOM 1247 O O . LYS A 1 164 ? 10.18300 31.36300 147.28000 1.000 46.90450 164 LYS A O 1
ATOM 1253 N N . MET A 1 165 ? 11.96800 32.61100 147.84100 1.000 46.03463 165 MET A N 1
ATOM 1254 C CA . MET A 1 165 ? 12.39900 32.83500 146.47100 1.000 42.99241 165 MET A CA 1
ATOM 1255 C C . MET A 1 165 ? 13.63500 32.02500 146.11500 1.000 45.26664 165 MET A C 1
ATOM 1256 O O . MET A 1 165 ? 14.26200 32.29600 145.08500 1.000 47.64356 165 MET A O 1
ATOM 1261 N N . ASN A 1 166 ? 14.00900 31.05600 146.95400 1.000 46.29386 166 ASN A N 1
ATOM 1262 C CA . ASN A 1 166 ? 15.21700 30.25300 146.75800 1.000 50.54986 166 ASN A CA 1
ATOM 1263 C C . ASN A 1 166 ? 16.46900 31.11900 146.66800 1.000 43.75918 166 ASN A C 1
ATOM 1264 O O . ASN A 1 166 ? 17.44200 30.75200 146.00400 1.000 46.01601 166 ASN A O 1
ATOM 1269 N N . GLN A 1 167 ? 16.45700 32.26600 147.34000 1.000 47.29049 167 GLN A N 1
ATOM 1270 C CA . GLN A 1 167 ? 17.54600 33.22800 147.24200 1.000 44.94265 167 GLN A CA 1
ATOM 1271 C C . GLN A 1 167 ? 18.70600 32.83300 148.14600 1.000 42.56832 167 GLN A C 1
ATOM 1272 O O . GLN A 1 167 ? 18.50500 32.35100 149.26400 1.000 43.56487 167 GLN A O 1
ATOM 1278 N N . TRP A 1 168 ? 19.92500 33.05000 147.65900 1.000 45.46325 168 TRP A N 1
ATOM 1279 C CA . TRP A 1 168 ? 21.12100 32.72600 148.42400 1.000 43.35008 168 TRP A CA 1
ATOM 1280 C C . TRP A 1 168 ? 21.42200 33.82700 149.43600 1.000 45.13627 168 TRP A C 1
ATOM 1281 O O . TRP A 1 168 ? 21.26400 35.01600 149.14700 1.000 44.83824 168 TRP A O 1
ATOM 1292 N N . LEU A 1 169 ? 21.85500 33.42800 150.63100 1.000 42.03561 169 LEU A N 1
ATOM 1293 C CA . LEU A 1 169 ? 22.19400 34.37100 151.69100 1.000 39.86110 169 LEU A CA 1
ATOM 1294 C C . LEU A 1 169 ? 23.63600 34.15400 152.11900 1.000 43.44105 169 LEU A C 1
ATOM 1295 O O . LEU A 1 169 ? 24.00900 33.04700 152.51400 1.000 45.24360 169 LEU A O 1
ATOM 1300 N N . GLU A 1 170 ? 24.43700 35.20800 152.05400 1.000 39.50578 170 GLU A N 1
ATOM 1301 C CA . GLU A 1 170 ? 25.77400 35.20200 152.62700 1.000 41.36357 170 GLU A CA 1
ATOM 1302 C C . GLU A 1 170 ? 25.73700 35.98100 153.93300 1.000 36.78349 170 GLU A C 1
ATOM 1303 O O . GLU A 1 170 ? 25.13400 37.05500 154.00000 1.000 40.79107 170 GLU A O 1
ATOM 1309 N N . MET A 1 171 ? 26.34900 35.42900 154.97300 1.000 37.56986 171 MET A N 1
ATOM 1310 C CA . MET A 1 171 ? 26.41500 36.09700 156.26200 1.000 40.31054 171 MET A CA 1
ATOM 1311 C C . MET A 1 171 ? 27.86200 36.15400 156.72500 1.000 40.94891 171 MET A C 1
ATOM 1312 O O . MET A 1 171 ? 28.67700 35.29100 156.38600 1.000 46.81474 171 MET A O 1
ATOM 1317 N N . GLU A 1 172 ? 28.17100 37.18100 157.50600 1.000 41.04388 172 GLU A N 1
ATOM 1318 C CA . GLU A 1 172 ? 29.49200 37.35900 158.09100 1.000 47.14064 172 GLU A CA 1
ATOM 1319 C C . GLU A 1 172 ? 29.40100 37.20200 159.60100 1.000 47.38889 172 GLU A C 1
ATOM 1320 O O . GLU A 1 172 ? 28.49600 37.75600 160.23600 1.000 48.27910 172 GLU A O 1
ATOM 1326 N N . ILE A 1 173 ? 30.33200 36.44200 160.16800 1.000 45.39838 173 ILE A N 1
ATOM 1327 C CA . ILE A 1 173 ? 30.45900 36.27900 161.60900 1.000 48.00117 173 ILE A CA 1
ATOM 1328 C C . ILE A 1 173 ? 31.88700 36.63800 161.99700 1.000 51.98254 173 ILE A C 1
ATOM 1329 O O . ILE A 1 173 ? 32.83200 36.36900 161.24700 1.000 49.19310 173 ILE A O 1
ATOM 1334 N N . GLY A 1 174 ? 32.03700 37.28300 163.15000 1.000 54.29340 174 GLY A N 1
ATOM 1335 C CA . GLY A 1 174 ? 33.33700 37.77000 163.56600 1.000 60.75792 174 GLY A CA 1
ATOM 1336 C C . GLY A 1 174 ? 33.82400 37.15900 164.86200 1.000 68.52003 174 GLY A C 1
ATOM 1337 O O . GLY A 1 174 ? 33.80400 35.93500 165.02900 1.000 67.83560 174 GLY A O 1
ATOM 1338 N N . ILE A 1 175 ? 34.26000 38.00500 165.79200 1.000 76.83751 175 ILE A N 1
ATOM 1339 C CA . ILE A 1 175 ? 34.83200 37.53700 167.04800 1.000 79.00242 175 ILE A CA 1
ATOM 1340 C C . ILE A 1 175 ? 34.10600 38.18500 168.22100 1.000 87.19260 175 ILE A C 1
ATOM 1341 O O . ILE A 1 175 ? 34.67800 38.34900 169.30300 1.000 84.14438 175 ILE A O 1
ATOM 1346 N N . THR A 1 176 ? 32.83900 38.54900 168.01600 1.000 99.92483 176 THR A N 1
ATOM 1347 C CA . THR A 1 176 ? 32.06700 39.19300 169.07500 1.000 103.52202 176 THR A CA 1
ATOM 1348 C C . THR A 1 176 ? 31.73000 38.20500 170.18500 1.000 102.26607 176 THR A C 1
ATOM 1349 O O . THR A 1 176 ? 32.05000 38.43400 171.35800 1.000 100.02434 176 THR A O 1
ATOM 1353 N N . GLY A 1 177 ? 31.08400 37.09900 169.83400 1.000 94.91049 177 GLY A N 1
ATOM 1354 C CA . GLY A 1 177 ? 30.67800 36.13200 170.84300 1.000 92.25331 177 GLY A CA 1
ATOM 1355 C C . GLY A 1 177 ? 29.34300 36.51300 171.43900 1.000 93.16384 177 GLY A C 1
ATOM 1356 O O . GLY A 1 177 ? 28.37700 36.77500 170.71700 1.000 78.58635 177 GLY A O 1
ATOM 1357 N N . GLY A 1 178 ? 29.28200 36.54700 172.76400 1.000 104.10745 178 GLY A N 1
ATOM 1358 C CA . GLY A 1 178 ? 28.05800 36.90200 173.45600 1.000 98.83270 178 GLY A CA 1
ATOM 1359 C C . GLY A 1 178 ? 28.17300 36.82100 174.96500 1.000 107.71806 178 GLY A C 1
ATOM 1360 O O . GLY A 1 178 ? 27.73400 35.84800 175.57800 1.000 115.59786 178 GLY A O 1
ATOM 1361 N N . GLU A 1 191 ? 42.11800 31.00100 168.72500 1.000 112.65935 191 GLU A N 1
ATOM 1362 C CA . GLU A 1 191 ? 42.25800 32.15600 169.60500 1.000 131.52350 191 GLU A CA 1
ATOM 1363 C C . GLU A 1 191 ? 41.00300 33.02600 169.57100 1.000 137.53177 191 GLU A C 1
ATOM 1364 O O . GLU A 1 191 ? 40.11500 32.81700 168.74400 1.000 124.06180 191 GLU A O 1
ATOM 1370 N N . SER A 1 192 ? 40.93700 34.00400 170.47700 1.000 135.64888 192 SER A N 1
ATOM 1371 C CA . SER A 1 192 ? 39.79500 34.91100 170.53800 1.000 125.93199 192 SER A CA 1
ATOM 1372 C C . SER A 1 192 ? 39.78700 35.93100 169.40800 1.000 112.82765 192 SER A C 1
ATOM 1373 O O . SER A 1 192 ? 38.82700 36.70300 169.30300 1.000 103.74366 192 SER A O 1
ATOM 1376 N N . LEU A 1 193 ? 40.82100 35.95800 168.57100 1.000 106.62416 193 LEU A N 1
ATOM 1377 C CA . LEU A 1 193 ? 40.88000 36.85100 167.42300 1.000 95.08943 193 LEU A CA 1
ATOM 1378 C C . LEU A 1 193 ? 40.38200 36.19400 166.14200 1.000 84.16041 193 LEU A C 1
ATOM 1379 O O . LEU A 1 193 ? 40.32600 36.85700 165.10200 1.000 81.00152 193 LEU A O 1
ATOM 1384 N N . TYR A 1 194 ? 40.01300 34.91700 166.19500 1.000 81.38173 194 TYR A N 1
ATOM 1385 C CA . TYR A 1 194 ? 39.50400 34.18900 165.04400 1.000 74.93736 194 TYR A CA 1
ATOM 1386 C C . TYR A 1 194 ? 38.17900 33.53300 165.40700 1.000 75.09500 194 TYR A C 1
ATOM 1387 O O . TYR A 1 194 ? 37.97900 33.09400 166.54400 1.000 78.72237 194 TYR A O 1
ATOM 1396 N N . THR A 1 195 ? 37.26900 33.47900 164.43700 1.000 60.59543 195 THR A N 1
ATOM 1397 C CA . THR A 1 195 ? 36.00500 32.78200 164.64400 1.000 60.18784 195 THR A CA 1
ATOM 1398 C C . THR A 1 195 ? 36.25900 31.29200 164.83200 1.000 66.32860 195 THR A C 1
ATOM 1399 O O . THR A 1 195 ? 36.90600 30.65100 163.99700 1.000 58.66002 195 THR A O 1
ATOM 1403 N N . GLN A 1 196 ? 35.74200 30.73700 165.92500 1.000 64.35021 196 GLN A N 1
ATOM 1404 C CA . GLN A 1 196 ? 35.96800 29.33300 166.22300 1.000 62.06276 196 GLN A CA 1
ATOM 1405 C C . GLN A 1 196 ? 35.04300 28.44600 165.38800 1.000 60.97569 196 GLN A C 1
ATOM 1406 O O . GLN A 1 196 ? 33.96200 28.87700 164.97800 1.000 61.50111 196 GLN A O 1
ATOM 1412 N N . PRO A 1 197 ? 35.45800 27.20500 165.11200 1.000 67.76456 197 PRO A N 1
ATOM 1413 C CA . PRO A 1 197 ? 34.59500 26.30200 164.33100 1.000 54.64418 197 PRO A CA 1
ATOM 1414 C C . PRO A 1 197 ? 33.23500 26.06200 164.95900 1.000 61.83967 197 PRO A C 1
ATOM 1415 O O . PRO A 1 197 ? 32.24800 25.90600 164.22800 1.000 52.54293 197 PRO A O 1
ATOM 1419 N N . GLU A 1 198 ? 33.15300 26.02600 166.29200 1.000 58.63138 198 GLU A N 1
ATOM 1420 C CA . GLU A 1 198 ? 31.86100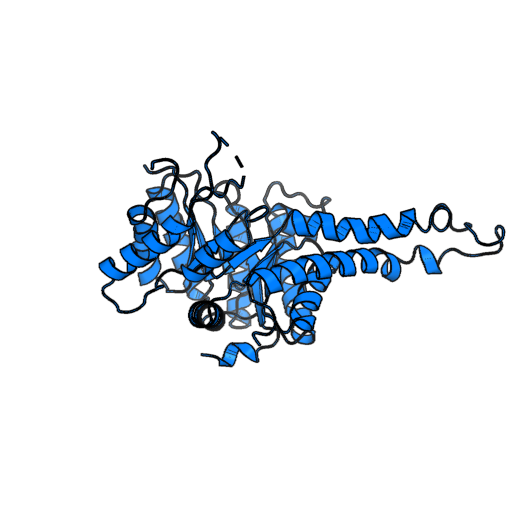 25.86600 166.95200 1.000 61.15301 198 GLU A CA 1
ATOM 1421 C C . GLU A 1 198 ? 30.93000 27.02300 166.61900 1.000 57.78290 198 GLU A C 1
ATOM 1422 O O . GLU A 1 198 ? 29.73300 26.82000 166.38700 1.000 57.41907 198 GLU A O 1
ATOM 1428 N N . THR A 1 199 ? 31.46400 28.24700 166.58900 1.000 58.80142 199 THR A N 1
ATOM 1429 C CA . THR A 1 199 ? 30.64800 29.40100 166.23200 1.000 55.24866 199 THR A CA 1
ATOM 1430 C C . THR A 1 199 ? 30.18400 29.31800 164.78400 1.000 55.11594 199 THR A C 1
ATOM 1431 O O . THR A 1 199 ? 29.02300 29.61700 164.47900 1.000 53.65401 199 THR A O 1
ATOM 1435 N N . VAL A 1 200 ? 31.07500 28.90800 163.88000 1.000 54.16353 200 VAL A N 1
ATOM 1436 C CA . VAL A 1 200 ? 30.70400 28.78000 162.47500 1.000 51.73413 200 VAL A CA 1
ATOM 1437 C C . VAL A 1 200 ? 29.62300 27.72100 162.30500 1.000 53.08078 200 VAL A C 1
ATOM 1438 O O . VAL A 1 200 ? 28.66000 27.91100 161.55100 1.000 51.19083 200 VAL A O 1
ATOM 1442 N N . PHE A 1 201 ? 29.75100 26.59600 163.01400 1.000 53.23196 201 PHE A N 1
ATOM 1443 C CA . PHE A 1 201 ? 28.73600 25.55400 162.90100 1.000 56.65671 201 PHE A CA 1
ATOM 1444 C C . PHE A 1 201 ? 27.40200 25.99600 163.49000 1.000 55.31268 201 PHE A C 1
ATOM 1445 O O . PHE A 1 201 ? 26.34700 25.56000 163.01500 1.000 54.52655 201 PHE A O 1
ATOM 1453 N N . ALA A 1 202 ? 27.42500 26.84300 164.52500 1.000 57.22657 202 ALA A N 1
ATOM 1454 C CA . ALA A 1 202 ? 26.18000 27.39800 165.04700 1.000 55.58832 202 ALA A CA 1
ATOM 1455 C C . ALA A 1 202 ? 25.41500 28.15200 163.96900 1.000 49.80266 202 ALA A C 1
ATOM 1456 O O . ALA A 1 202 ? 24.17700 28.15100 163.96900 1.000 56.80801 202 ALA A O 1
ATOM 1458 N N . VAL A 1 203 ? 26.12800 28.79600 163.04300 1.000 48.27447 203 VAL A N 1
ATOM 1459 C CA . VAL A 1 203 ? 25.46800 29.41900 161.89900 1.000 44.63468 203 VAL A CA 1
ATOM 1460 C C . VAL A 1 203 ? 24.82900 28.35400 161.01700 1.000 52.60518 203 VAL A C 1
ATOM 1461 O O . VAL A 1 203 ? 23.67300 28.48400 160.59500 1.000 47.69863 203 VAL A O 1
ATOM 1465 N N . TYR A 1 204 ? 25.57400 27.28400 160.72300 1.000 51.64442 204 TYR A N 1
ATOM 1466 C CA . TYR A 1 204 ? 25.02700 26.21200 159.89900 1.000 51.95415 204 TYR A CA 1
ATOM 1467 C C . TYR A 1 204 ? 23.81400 25.57300 160.56300 1.000 48.83849 204 TYR A C 1
ATOM 1468 O O . TYR A 1 204 ? 22.82300 25.26400 159.89100 1.000 49.71599 204 TYR A O 1
ATOM 1477 N N . LYS A 1 205 ? 23.87300 25.37000 161.88300 1.000 47.35124 205 LYS A N 1
ATOM 1478 C CA . LYS A 1 205 ? 22.78800 24.68800 162.58000 1.000 51.98933 205 LYS A CA 1
ATOM 1479 C C . LYS A 1 205 ? 21.47800 25.45900 162.47900 1.000 57.07680 205 LYS A C 1
ATOM 1480 O O . LYS A 1 205 ? 20.40500 24.85100 162.39900 1.000 56.13410 205 LYS A O 1
ATOM 1486 N N . ALA A 1 206 ? 21.54500 26.78900 162.46100 1.000 52.02280 206 ALA A N 1
ATOM 1487 C CA . ALA A 1 206 ? 20.34700 27.61600 162.43700 1.000 53.19537 206 ALA A CA 1
ATOM 1488 C C . ALA A 1 206 ? 19.80000 27.83700 161.03500 1.000 51.53533 206 ALA A C 1
ATOM 1489 O O . ALA A 1 206 ? 18.58400 28.00400 160.87200 1.000 54.00981 206 ALA A O 1
ATOM 1491 N N . LEU A 1 207 ? 20.66300 27.84400 160.02300 1.000 45.89928 207 LEU A N 1
ATOM 1492 C CA . LEU A 1 207 ? 20.25900 28.16600 158.66100 1.000 45.48155 207 LEU A CA 1
ATOM 1493 C C . LEU A 1 207 ? 19.96300 26.94200 157.80900 1.000 47.86686 207 LEU A C 1
ATOM 1494 O O . LEU A 1 207 ? 19.06600 27.00200 156.96200 1.000 50.79789 207 LEU A O 1
ATOM 1499 N N . ALA A 1 208 ? 20.68900 25.84200 158.01300 1.000 44.07429 208 ALA A N 1
ATOM 1500 C CA . ALA A 1 208 ? 20.50700 24.66400 157.16800 1.000 54.73010 208 ALA A CA 1
ATOM 1501 C C . ALA A 1 208 ? 19.07800 24.13100 157.14500 1.000 53.42430 208 ALA A C 1
ATOM 1502 O O . ALA A 1 208 ? 18.61100 23.76900 156.05200 1.000 57.22243 208 ALA A O 1
ATOM 1504 N N . PRO A 1 209 ? 18.34400 24.04000 158.26200 1.000 51.88412 209 PRO A N 1
ATOM 1505 C CA . PRO A 1 209 ? 16.95600 23.55600 158.16600 1.000 53.21307 209 PRO A CA 1
ATOM 1506 C C . PRO A 1 209 ? 16.06300 24.43900 157.31500 1.000 56.00553 209 PRO A C 1
ATOM 1507 O O . PRO A 1 209 ? 15.06400 23.94900 156.76900 1.000 54.43800 209 PRO A O 1
ATOM 1511 N N . ILE A 1 210 ? 16.39100 25.72600 157.18300 1.000 53.66045 210 ILE A N 1
ATOM 1512 C CA . ILE A 1 210 ? 15.58300 26.62100 156.35900 1.000 50.23113 210 ILE A CA 1
ATOM 1513 C C . ILE A 1 210 ? 15.84200 26.35900 154.88200 1.000 50.68309 210 ILE A C 1
ATOM 1514 O O . ILE A 1 210 ? 14.90900 26.16800 154.09200 1.000 56.50382 210 ILE A O 1
ATOM 1519 N N . SER A 1 211 ? 17.11300 26.35200 154.48800 1.000 54.22438 211 SER A N 1
ATOM 1520 C CA . SER A 1 211 ? 17.51600 26.15900 153.10300 1.000 48.83664 211 SER A CA 1
ATOM 1521 C C . SER A 1 211 ? 19.02200 25.94400 153.05000 1.000 47.49287 211 SER A C 1
ATOM 1522 O O . SER A 1 211 ? 19.75000 26.48200 153.89300 1.000 52.92404 211 SER A O 1
ATOM 1525 N N . PRO A 1 212 ? 19.52900 25.16700 152.09000 1.000 53.47628 212 PRO A N 1
ATOM 1526 C CA . PRO A 1 212 ? 20.98000 24.98800 151.96300 1.000 47.84636 212 PRO A CA 1
ATOM 1527 C C . PRO A 1 212 ? 21.67900 26.10600 151.20800 1.000 45.97836 212 PRO A C 1
ATOM 1528 O O . PRO A 1 212 ? 22.89400 26.02200 150.99800 1.000 50.57276 212 PRO A O 1
ATOM 1532 N N . ASN A 1 213 ? 20.95300 27.14400 150.79600 1.000 43.56557 213 ASN A N 1
ATOM 1533 C CA . ASN A 1 213 ? 21.50700 28.18900 149.93400 1.000 45.33051 213 ASN A CA 1
ATOM 1534 C C . ASN A 1 213 ? 22.08300 29.32300 150.78300 1.000 46.29124 213 ASN A C 1
ATOM 1535 O O . ASN A 1 213 ? 21.60400 30.45800 150.78300 1.000 46.54563 213 ASN A O 1
ATOM 1540 N N . PHE A 1 214 ? 23.14800 29.00200 151.51400 1.000 44.06571 214 PHE A N 1
ATOM 1541 C CA . PHE A 1 214 ? 23.79700 30.02000 152.32600 1.000 46.37240 214 PHE A CA 1
ATOM 1542 C C . PHE A 1 214 ? 25.29900 29.78300 152.37600 1.000 42.70305 214 PHE A C 1
ATOM 1543 O O . PHE A 1 214 ? 25.77400 28.65000 152.27400 1.000 43.44905 214 PHE A O 1
ATOM 1551 N N . SER A 1 215 ? 26.03600 30.87800 152.53600 1.000 43.21615 215 SER A N 1
ATOM 1552 C CA . SER A 1 215 ? 27.48400 30.86000 152.64700 1.000 39.21185 215 SER A CA 1
ATOM 1553 C C . SER A 1 215 ? 27.90200 31.69300 153.85000 1.000 45.65622 215 SER A C 1
ATOM 1554 O O . SER A 1 215 ? 27.18300 32.59400 154.29100 1.000 42.81100 215 SER A O 1
ATOM 1557 N N . ILE A 1 216 ? 29.08300 31.38100 154.37800 1.000 42.72638 216 ILE A N 1
ATOM 1558 C CA . ILE A 1 216 ? 29.57600 31.96300 155.62000 1.000 44.72340 216 ILE A CA 1
ATOM 1559 C C . ILE A 1 216 ? 30.92200 32.62000 155.35200 1.000 49.77536 216 ILE A C 1
ATOM 1560 O O . ILE A 1 216 ? 31.79800 32.02100 154.71600 1.000 42.18167 216 ILE A O 1
ATOM 1565 N N . ALA A 1 217 ? 31.08200 33.85000 155.83700 1.000 46.37059 217 ALA A N 1
ATOM 1566 C CA . ALA A 1 217 ? 32.34900 34.57700 155.79500 1.000 49.92969 217 ALA A CA 1
ATOM 1567 C C . ALA A 1 217 ? 32.80300 34.77800 157.23800 1.000 53.15490 217 ALA A C 1
ATOM 1568 O O . ALA A 1 217 ? 32.26600 35.63100 157.95200 1.000 50.33164 217 ALA A O 1
ATOM 1570 N N . ALA A 1 218 ? 33.78200 33.99200 157.67000 1.000 46.60044 218 ALA A N 1
ATOM 1571 C CA . ALA A 1 218 ? 34.27300 34.04200 159.03900 1.000 45.53841 218 ALA A CA 1
ATOM 1572 C C . ALA A 1 218 ? 35.56200 34.85100 159.12100 1.000 51.72583 218 ALA A C 1
ATOM 1573 O O . ALA A 1 218 ? 36.25200 35.07200 158.12300 1.000 57.77626 218 ALA A O 1
ATOM 1575 N N . ALA A 1 219 ? 35.87800 35.29600 160.33400 1.000 49.70444 219 ALA A N 1
ATOM 1576 C CA . ALA A 1 219 ? 37.10300 36.04000 160.59400 1.000 52.55433 219 ALA A CA 1
ATOM 1577 C C . ALA A 1 219 ? 38.23600 35.05400 160.84800 1.000 60.10260 219 ALA A C 1
ATOM 1578 O O . ALA A 1 219 ? 38.15000 34.22600 161.76200 1.000 62.02128 219 ALA A O 1
ATOM 1580 N N . PHE A 1 220 ? 39.29200 35.14200 160.03900 1.000 53.99158 220 PHE A N 1
ATOM 1581 C CA . PHE A 1 220 ? 40.44400 34.25100 160.14800 1.000 55.33547 220 PHE A CA 1
ATOM 1582 C C . PHE A 1 220 ? 41.73000 35.00200 159.82900 1.000 60.82954 220 PHE A C 1
ATOM 1583 O O . PHE A 1 220 ? 42.63000 34.48100 159.16100 1.000 60.60856 220 PHE A O 1
ATOM 1591 N N . GLY A 1 221 ? 41.84200 36.23300 160.32300 1.000 60.33318 221 GLY A N 1
ATOM 1592 C CA . GLY A 1 221 ? 43.00100 37.05800 160.06400 1.000 63.61063 221 GLY A CA 1
ATOM 1593 C C . GLY A 1 221 ? 42.88800 37.95200 158.85100 1.000 62.30797 221 GLY A C 1
ATOM 1594 O O . GLY A 1 221 ? 43.85200 38.66000 158.53300 1.000 74.55828 221 GLY A O 1
ATOM 1595 N N . ASN A 1 222 ? 41.74600 37.94700 158.16500 1.000 60.54424 222 ASN A N 1
ATOM 1596 C CA . ASN A 1 222 ? 41.53400 38.77600 156.97900 1.000 62.18212 222 ASN A CA 1
ATOM 1597 C C . ASN A 1 222 ? 41.00200 40.12900 157.43700 1.000 64.75317 222 ASN A C 1
ATOM 1598 O O . ASN A 1 222 ? 39.79400 40.35400 157.52200 1.000 67.39251 222 ASN A O 1
ATOM 1603 N N . VAL A 1 223 ? 41.91900 41.04600 157.73400 1.000 74.23766 223 VAL A N 1
ATOM 1604 C CA . VAL A 1 223 ? 41.53300 42.36100 158.23400 1.000 83.36509 223 VAL A CA 1
ATOM 1605 C C . VAL A 1 223 ? 40.94000 43.17600 157.09100 1.000 88.70647 223 VAL A C 1
ATOM 1606 O O . VAL A 1 223 ? 41.59300 43.40600 156.06600 1.000 88.83259 223 VAL A O 1
ATOM 1610 N N . HIS A 1 224 ? 39.69700 43.61700 157.26300 1.000 78.94759 224 HIS A N 1
ATOM 1611 C CA . HIS A 1 224 ? 39.02800 44.45000 156.26800 1.000 75.58002 224 HIS A CA 1
ATOM 1612 C C . HIS A 1 224 ? 37.88800 45.24300 156.90300 1.000 74.53617 224 HIS A C 1
ATOM 1613 O O . HIS A 1 224 ? 37.71500 46.43200 156.62700 1.000 70.58517 224 HIS A O 1
ATOM 1620 N N . GLY A 1 230 ? 45.79500 44.36800 167.08600 1.000 121.87356 230 GLY A N 1
ATOM 1621 C CA . GLY A 1 230 ? 47.15800 44.19500 166.61700 1.000 135.27681 230 GLY A CA 1
ATOM 1622 C C . GLY A 1 230 ? 47.24300 43.78600 165.15900 1.000 128.60167 230 GLY A C 1
ATOM 1623 O O . GLY A 1 230 ? 46.36900 44.11800 164.35900 1.000 129.93809 230 GLY A O 1
ATOM 1624 N N . ASN A 1 231 ? 48.30400 43.06300 164.81300 1.000 142.88860 231 ASN A N 1
ATOM 1625 C CA . ASN A 1 231 ? 48.53300 42.57800 163.45300 1.000 139.07663 231 ASN A CA 1
ATOM 1626 C C . ASN A 1 231 ? 48.27300 41.07300 163.44900 1.000 130.01164 231 ASN A C 1
ATOM 1627 O O . ASN A 1 231 ? 49.18200 40.27000 163.66700 1.000 130.95413 231 ASN A O 1
ATOM 1632 N N . VAL A 1 232 ? 47.02300 40.69700 163.19900 1.000 113.31605 232 VAL A N 1
ATOM 1633 C CA . VAL A 1 232 ? 46.65200 39.28900 163.11200 1.000 106.68049 232 VAL A CA 1
ATOM 1634 C C . VAL A 1 232 ? 47.02800 38.77100 161.73000 1.000 98.69350 232 VAL A C 1
ATOM 1635 O O . VAL A 1 232 ? 46.59200 39.31600 160.71000 1.000 96.83833 232 VAL A O 1
ATOM 1639 N N . GLN A 1 233 ? 47.84700 37.72600 161.69300 1.000 95.20350 233 GLN A N 1
ATOM 1640 C CA . GLN A 1 233 ? 48.23000 37.11800 160.43000 1.000 83.94616 233 GLN A CA 1
ATOM 1641 C C . GLN A 1 233 ? 47.09200 36.26000 159.89100 1.000 71.68390 233 GLN A C 1
ATOM 1642 O O . GLN A 1 233 ? 46.24300 35.77100 160.64300 1.000 70.24062 233 GLN A O 1
ATOM 1648 N N . LEU A 1 234 ? 47.07900 36.08800 158.57300 1.000 69.25965 234 LEU A N 1
ATOM 1649 C CA . LEU A 1 234 ? 46.06600 35.25700 157.93900 1.000 64.77741 234 LEU A CA 1
ATOM 1650 C C . LEU A 1 234 ? 46.20700 33.81100 158.39600 1.000 64.35393 234 LEU A C 1
ATOM 1651 O O . LEU A 1 234 ? 47.30200 33.24300 158.37200 1.000 66.59630 234 LEU A O 1
ATOM 1656 N N . ARG A 1 235 ? 45.09000 33.21400 158.81000 1.000 61.81836 235 ARG A N 1
ATOM 1657 C CA . ARG A 1 235 ? 45.05800 31.84300 159.31300 1.000 61.61837 235 ARG A CA 1
ATOM 1658 C C . ARG A 1 235 ? 44.12500 31.00700 158.44100 1.000 57.90235 235 ARG A C 1
ATOM 1659 O O . ARG A 1 235 ? 43.04700 30.59700 158.88700 1.000 56.16381 235 ARG A O 1
ATOM 1667 N N . PRO A 1 236 ? 44.51900 30.72300 157.19400 1.000 57.07274 236 PRO A N 1
ATOM 1668 C CA . PRO A 1 236 ? 43.63000 29.95300 156.31000 1.000 54.07302 236 PRO A CA 1
ATOM 1669 C C . PRO A 1 236 ? 43.44400 28.51200 156.74600 1.000 55.42761 236 PRO A C 1
ATOM 1670 O O . PRO A 1 236 ? 42.50200 27.86000 156.27400 1.000 56.27325 236 PRO A O 1
ATOM 1674 N N . SER A 1 237 ? 44.30400 27.99800 157.63000 1.000 56.91544 237 SER A N 1
ATOM 1675 C CA . SER A 1 237 ? 44.15900 26.62300 158.09200 1.000 57.51676 237 SER A CA 1
ATOM 1676 C C . SER A 1 237 ? 42.89000 26.43500 158.91000 1.000 58.86331 237 SER A C 1
ATOM 1677 O O . SER A 1 237 ? 42.32500 25.33600 158.92800 1.000 59.79081 237 SER A O 1
ATOM 1680 N N . ILE A 1 238 ? 42.43000 27.48700 159.59200 1.000 56.73847 238 ILE A N 1
ATOM 1681 C CA . ILE A 1 238 ? 41.22700 27.37100 160.40500 1.000 55.83274 238 ILE A CA 1
ATOM 1682 C C . ILE A 1 238 ? 39.98700 27.16400 159.54700 1.000 56.46543 238 ILE A C 1
ATOM 1683 O O . ILE A 1 238 ? 38.97500 26.66000 160.04600 1.000 58.29750 238 ILE A O 1
ATOM 1688 N N . LEU A 1 239 ? 40.03400 27.53600 158.26500 1.000 54.91745 239 LEU A N 1
ATOM 1689 C CA . LEU A 1 239 ? 38.90100 27.25900 157.38800 1.000 53.97809 239 LEU A CA 1
ATOM 1690 C C . LEU A 1 239 ? 38.69900 25.76000 157.22100 1.000 53.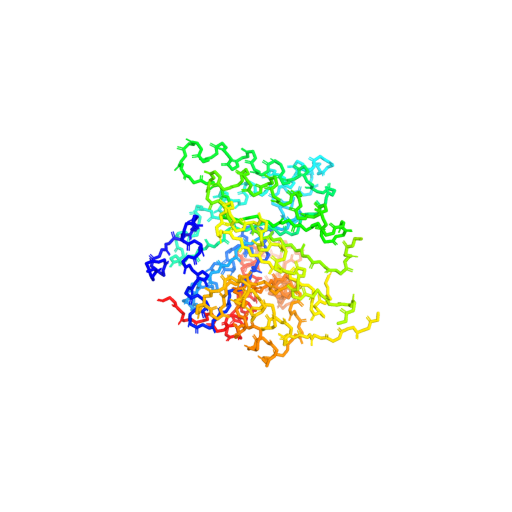25668 239 LEU A C 1
ATOM 1691 O O . LEU A 1 239 ? 37.56300 25.27300 157.26300 1.000 53.24790 239 LEU A O 1
ATOM 1696 N N . GLY A 1 240 ? 39.79100 25.01000 157.04500 1.000 53.71291 240 GLY A N 1
ATOM 1697 C CA . GLY A 1 240 ? 39.68600 23.56300 157.01100 1.000 52.76487 240 GLY A CA 1
ATOM 1698 C C . GLY A 1 240 ? 39.21400 22.98100 158.32700 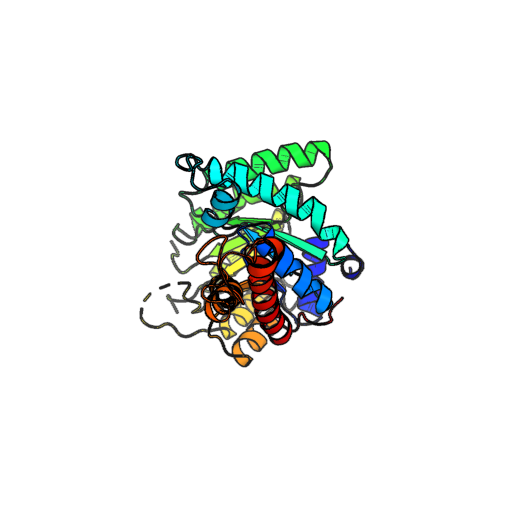1.000 57.12344 240 GLY A C 1
ATOM 1699 O O . GLY A 1 240 ? 38.62500 21.89800 158.35600 1.000 58.51945 240 GLY A O 1
ATOM 1700 N N . GLU A 1 241 ? 39.46700 23.68700 159.43200 1.000 53.21891 241 GLU A N 1
ATOM 1701 C CA . GLU A 1 241 ? 38.91800 23.27300 160.71700 1.000 54.47403 241 GLU A CA 1
ATOM 1702 C C . GLU A 1 241 ? 37.41300 23.49500 160.77800 1.000 61.31463 241 GLU A C 1
ATOM 1703 O O . GLU A 1 241 ? 36.69600 22.69600 161.39100 1.000 59.63732 241 GLU A O 1
ATOM 1709 N N . HIS A 1 242 ? 36.91200 24.56500 160.15500 1.000 50.57308 242 HIS A N 1
ATOM 1710 C CA . HIS A 1 242 ? 35.46800 24.77000 160.10900 1.000 50.11297 242 HIS A CA 1
ATOM 1711 C C . HIS A 1 242 ? 34.77800 23.61500 159.39600 1.000 50.98396 242 HIS A C 1
ATOM 1712 O O . HIS A 1 242 ? 33.73000 23.13500 159.84400 1.000 51.01300 242 HIS A O 1
ATOM 1719 N N . GLN A 1 243 ? 35.36500 23.14300 158.29300 1.000 50.53804 243 GLN A N 1
ATOM 1720 C CA . GLN A 1 243 ? 34.73500 22.08200 157.51400 1.000 51.60398 243 GLN A CA 1
ATOM 1721 C C . GLN A 1 243 ? 34.77800 20.74700 158.24600 1.000 55.98036 243 GLN A C 1
ATOM 1722 O O . GLN A 1 243 ? 33.79600 19.99500 158.22900 1.000 50.42582 243 GLN A O 1
ATOM 1728 N N . LYS A 1 244 ? 35.90500 20.42800 158.89100 1.000 60.05409 244 LYS A N 1
ATOM 1729 C CA . LYS A 1 244 ? 35.99300 19.15800 159.60400 1.000 60.19534 244 LYS A CA 1
ATOM 1730 C C . LYS A 1 244 ? 35.06900 19.13700 160.81300 1.000 58.03936 244 LYS A C 1
ATOM 1731 O O . LYS A 1 244 ? 34.49800 18.09000 161.13500 1.000 64.80030 244 LYS A O 1
ATOM 1737 N N . TYR A 1 245 ? 34.89800 20.27800 161.48400 1.000 60.45481 245 TYR A N 1
ATOM 1738 C CA . TYR A 1 245 ? 33.99900 20.32400 162.63100 1.000 61.91549 245 TYR A CA 1
ATOM 1739 C C . TYR A 1 245 ? 32.55000 20.15600 162.19500 1.000 64.12375 245 TYR A C 1
ATOM 1740 O O . TYR A 1 245 ? 31.78800 19.41400 162.82500 1.000 56.85908 245 TYR A O 1
ATOM 1749 N N . ALA A 1 246 ? 32.15600 20.83200 161.11300 1.000 57.98300 246 ALA A N 1
ATOM 1750 C CA . ALA A 1 246 ? 30.79800 20.68200 160.60200 1.000 57.25615 246 ALA A CA 1
ATOM 1751 C C . ALA A 1 246 ? 30.54600 19.26200 160.11100 1.000 57.05999 246 ALA A C 1
ATOM 1752 O O . ALA A 1 246 ? 29.48900 18.68500 160.38600 1.000 60.83059 246 ALA A O 1
ATOM 1754 N N . LYS A 1 247 ? 31.51000 18.68100 159.39200 1.000 60.57880 247 LYS A N 1
ATOM 1755 C CA . LYS A 1 247 ? 31.34200 17.32500 158.87800 1.000 62.86780 247 LYS A CA 1
ATOM 1756 C C . LYS A 1 247 ? 31.15100 16.31900 160.00700 1.000 59.01994 247 LYS A C 1
ATOM 1757 O O . LYS A 1 247 ? 30.32800 15.40300 159.89800 1.000 75.31407 247 LYS A O 1
ATOM 1763 N N . GLU A 1 248 ? 31.90200 16.46900 161.10100 1.000 66.62056 248 GLU A N 1
ATOM 1764 C CA . GLU A 1 248 ? 31.75700 15.54700 162.22400 1.000 63.68540 248 GLU A CA 1
ATOM 1765 C C . GLU A 1 248 ? 30.42000 15.73800 162.93100 1.000 70.14513 248 GLU A C 1
ATOM 1766 O O . GLU A 1 248 ? 29.82100 14.76700 163.40800 1.000 67.18549 248 GLU A O 1
ATOM 1772 N N . GLN A 1 249 ? 29.93500 16.97900 163.01000 1.000 68.54682 249 GLN A N 1
ATOM 1773 C CA . GLN A 1 249 ? 28.65400 17.23200 163.66000 1.000 68.61676 249 GLN A CA 1
ATOM 1774 C C . GLN A 1 249 ? 27.47600 16.873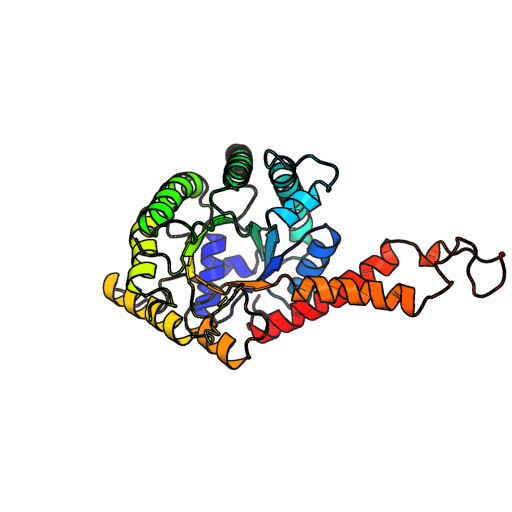00 162.76400 1.000 66.24880 249 GLN A C 1
ATOM 1775 O O . GLN A 1 249 ? 26.42500 16.45800 163.26600 1.000 66.16619 249 GLN A O 1
ATOM 1781 N N . ILE A 1 250 ? 27.62300 17.02900 161.44700 1.000 62.95480 250 ILE A N 1
ATOM 1782 C CA . ILE A 1 250 ? 26.55600 16.63100 160.53400 1.000 61.85441 250 ILE A CA 1
ATOM 1783 C C . ILE A 1 250 ? 26.49000 15.11300 160.42400 1.000 73.46465 250 ILE A C 1
ATOM 1784 O O . ILE A 1 250 ? 25.40500 14.52000 160.44800 1.000 77.59161 250 ILE A O 1
ATOM 1789 N N . GLY A 1 251 ? 27.64400 14.46200 160.31300 1.000 73.10251 251 GLY A N 1
ATOM 1790 C CA . GLY A 1 251 ? 27.68600 13.02800 160.12000 1.000 69.63017 251 GLY A CA 1
ATOM 1791 C C . GLY A 1 251 ? 27.53900 12.65500 158.66100 1.000 83.35949 251 GLY A C 1
ATOM 1792 O O . GLY A 1 251 ? 26.57000 11.99600 158.27300 1.000 107.43429 251 GLY A O 1
ATOM 1793 N N . THR A 1 252 ? 28.49400 13.07900 157.83800 1.000 85.33676 252 THR A N 1
ATOM 1794 C CA . THR A 1 252 ? 28.44000 12.81800 156.40900 1.000 78.23984 252 THR A CA 1
ATOM 1795 C C . THR A 1 252 ? 29.85500 12.61300 155.89000 1.000 86.22292 252 THR A C 1
ATOM 1796 O O . THR A 1 252 ? 30.84000 12.86400 156.58800 1.000 85.70247 252 THR A O 1
ATOM 1800 N N . ASP A 1 253 ? 29.94400 12.14600 154.64800 1.000 90.17222 253 ASP A N 1
ATOM 1801 C CA . ASP A 1 253 ? 31.22400 11.99400 153.97300 1.000 91.14140 253 ASP A CA 1
ATOM 1802 C C . ASP A 1 253 ? 31.62200 13.23400 153.18700 1.000 80.04619 253 ASP A C 1
ATOM 1803 O O . ASP A 1 253 ? 32.68000 13.23300 152.54900 1.000 86.67350 253 ASP A O 1
ATOM 1808 N N . ASN A 1 254 ? 30.80800 14.28600 153.21900 1.000 79.96922 254 ASN A N 1
ATOM 1809 C CA . ASN A 1 254 ? 31.14100 15.52700 152.53200 1.000 76.13716 254 ASN A CA 1
ATOM 1810 C C . ASN A 1 254 ? 32.27100 16.23700 153.27000 1.000 70.27140 254 ASN A C 1
ATOM 1811 O O . ASN A 1 254 ? 32.10800 16.64500 154.42500 1.000 63.50990 254 ASN A O 1
ATOM 1816 N N . LYS A 1 255 ? 33.41700 16.38200 152.60500 1.000 64.48347 255 LYS A N 1
ATOM 1817 C CA . LYS A 1 255 ? 34.55800 17.04000 153.22700 1.000 59.13830 255 LYS A CA 1
ATOM 1818 C C . LYS A 1 255 ? 34.40600 18.55400 153.27500 1.000 61.41777 255 LYS A C 1
ATOM 1819 O O . LYS A 1 255 ? 35.10800 19.21000 154.05100 1.000 58.96981 255 LYS A O 1
ATOM 1825 N N . LYS A 1 256 ? 33.51200 19.12300 152.47100 1.000 63.14937 256 LYS A N 1
ATOM 1826 C CA . LYS A 1 256 ? 33.27300 20.56500 152.43900 1.000 53.93854 256 LYS A CA 1
ATOM 1827 C C . LYS A 1 256 ? 31.77500 20.83300 152.53500 1.000 60.48474 256 LYS A C 1
ATOM 1828 O O . LYS A 1 256 ? 31.13300 21.21300 151.54700 1.000 60.24007 256 LYS A O 1
ATOM 1834 N N . PRO A 1 257 ? 31.18200 20.64600 153.71900 1.000 55.59621 257 PRO A N 1
ATOM 1835 C CA . PRO A 1 257 ? 29.74400 20.92600 153.86300 1.000 58.17641 257 PRO A CA 1
ATOM 1836 C C . PRO A 1 257 ? 29.40800 22.40500 153.89100 1.000 55.92073 257 PRO A C 1
ATOM 1837 O O . PRO A 1 257 ? 28.25500 22.76100 153.62100 1.000 60.83472 257 PRO A O 1
ATOM 1841 N N . LEU A 1 258 ? 30.36500 23.27700 154.19700 1.000 56.47150 258 LEU A N 1
ATOM 1842 C CA . LEU A 1 258 ? 30.11500 24.70800 154.29900 1.000 53.13581 258 LEU A CA 1
ATOM 1843 C C . LEU A 1 258 ? 30.61600 25.43200 153.05700 1.000 50.45197 258 LEU A C 1
ATOM 1844 O O . LEU A 1 258 ? 31.67900 25.10600 152.52000 1.000 49.25345 258 LEU A O 1
ATOM 1849 N N . TYR A 1 259 ? 29.84500 26.42200 152.61000 1.000 41.69240 259 TYR A N 1
ATOM 1850 C CA . TYR A 1 259 ? 30.27000 27.32000 151.54000 1.000 46.39192 259 TYR A CA 1
ATOM 1851 C C . TYR A 1 259 ? 30.91600 28.54100 152.18400 1.000 47.36253 259 TYR A C 1
ATOM 1852 O O . TYR A 1 259 ? 30.23300 29.34500 152.82400 1.000 49.78130 259 TYR A O 1
ATOM 1861 N N . LEU A 1 260 ? 32.22800 28.67600 152.02200 1.000 47.56216 260 LEU A N 1
ATOM 1862 C CA . LEU A 1 260 ? 32.99100 29.72500 152.68100 1.000 44.40695 260 LEU A CA 1
ATOM 1863 C C . LEU A 1 260 ? 33.33500 30.84300 151.70400 1.000 48.16286 260 LEU A C 1
ATOM 1864 O O . LEU A 1 260 ? 33.47500 30.62000 150.49800 1.000 43.40810 260 LEU A O 1
ATOM 1869 N N . VAL A 1 261 ? 33.47300 32.05300 152.24800 1.000 48.19963 261 VAL A N 1
ATOM 1870 C CA . VAL A 1 261 ? 33.74700 33.26200 151.48100 1.000 42.03358 261 VAL A CA 1
ATOM 1871 C C . VAL A 1 261 ? 35.01100 33.91300 152.03000 1.000 57.72701 261 VAL A C 1
ATOM 1872 O O . VAL A 1 261 ? 35.25300 33.89200 153.24200 1.000 53.22158 261 VAL A O 1
ATOM 1876 N N . PHE A 1 262 ? 35.81200 34.49500 151.13600 1.000 52.76548 262 PHE A N 1
ATOM 1877 C CA . PHE A 1 262 ? 37.09000 35.12200 151.47600 1.000 54.85797 262 PHE A CA 1
ATOM 1878 C C . PHE A 1 262 ? 36.96700 36.62500 151.23500 1.000 53.70398 262 PHE A C 1
ATOM 1879 O O . PHE A 1 262 ? 37.07300 37.09100 150.09700 1.000 49.34442 262 PHE A O 1
ATOM 1887 N N . HIS A 1 263 ? 36.76400 37.37900 152.31200 1.000 53.47050 263 HIS A N 1
ATOM 1888 C CA . HIS A 1 263 ? 36.72900 38.83300 152.25000 1.000 48.62557 263 HIS A CA 1
ATOM 1889 C C . HIS A 1 263 ? 38.11800 39.40400 152.49600 1.000 57.79104 263 HIS A C 1
ATOM 1890 O O . HIS A 1 263 ? 38.88800 38.87400 153.30300 1.000 53.75329 263 HIS A O 1
ATOM 1897 N N . GLY A 1 264 ? 38.42800 40.49600 151.80200 1.000 56.41148 264 GLY A N 1
ATOM 1898 C CA . GLY A 1 264 ? 39.68300 41.19200 152.00400 1.000 61.75859 264 GLY A CA 1
ATOM 1899 C C . GLY A 1 264 ? 40.90600 40.33800 151.74400 1.000 66.66055 264 GLY A C 1
ATOM 1900 O O . GLY A 1 264 ? 41.80800 40.25700 152.58400 1.000 70.51736 264 GLY A O 1
ATOM 1901 N N . GLY A 1 265 ? 40.94900 39.69400 150.58300 1.000 72.84335 265 GLY A N 1
ATOM 1902 C CA . GLY A 1 265 ? 42.05800 38.84200 150.22100 1.000 64.94091 265 GLY A CA 1
ATOM 1903 C C . GLY A 1 265 ? 43.22300 39.53700 149.55900 1.000 76.89442 265 GLY A C 1
ATOM 1904 O O . GLY A 1 265 ? 44.19800 38.87400 149.19500 1.000 75.54423 265 GLY A O 1
ATOM 1905 N N . SER A 1 266 ? 43.15600 40.85600 149.38800 1.000 73.97280 266 SER A N 1
ATOM 1906 C CA . SER A 1 266 ? 44.23500 41.57800 148.72700 1.000 74.50547 266 SER A CA 1
ATOM 1907 C C . SER A 1 266 ? 45.51600 41.49600 149.54900 1.000 74.17536 266 SER A C 1
ATOM 1908 O O . SER A 1 266 ? 45.52100 41.77800 150.75100 1.000 72.40573 266 SER A O 1
ATOM 1911 N N . GLY A 1 267 ? 46.60400 41.09800 148.89600 1.000 70.44475 267 GLY A N 1
ATOM 1912 C CA . GLY A 1 267 ? 47.88700 40.94000 149.54500 1.000 75.51776 267 GLY A CA 1
ATOM 1913 C C . GLY A 1 267 ? 48.22800 39.51800 149.93000 1.000 74.79182 267 GLY A C 1
ATOM 1914 O O . GLY A 1 267 ? 49.38200 39.25200 150.29100 1.000 80.92814 267 GLY A O 1
ATOM 1915 N N . SER A 1 268 ? 47.26600 38.60200 149.86600 1.000 75.01582 268 SER A N 1
ATOM 1916 C CA . SER A 1 268 ? 47.53500 37.21000 150.19100 1.000 73.56650 268 SER A CA 1
ATOM 1917 C C . SER A 1 268 ? 48.34800 36.54800 149.08500 1.000 70.68616 268 SER A C 1
ATOM 1918 O O . SER A 1 268 ? 48.25500 36.91200 147.90900 1.000 66.44963 268 SER A O 1
ATOM 1921 N N . SER A 1 269 ? 49.14900 35.56300 149.47600 1.000 67.27846 269 SER A N 1
ATOM 1922 C CA . SER A 1 269 ? 49.99400 34.84300 148.54000 1.000 69.08136 269 SER A CA 1
ATOM 1923 C C . SER A 1 269 ? 49.18700 33.78500 147.79200 1.000 66.14279 269 SER A C 1
ATOM 1924 O O . SER A 1 269 ? 48.06000 33.44300 148.16000 1.000 63.24570 269 SER A O 1
ATOM 1927 N N . GLN A 1 270 ? 49.78600 33.26100 146.72100 1.000 67.93246 270 GLN A N 1
ATOM 1928 C CA . GLN A 1 270 ? 49.16400 32.16200 145.99100 1.000 66.73630 270 GLN A CA 1
ATOM 1929 C C . GLN A 1 270 ? 48.97000 30.94300 146.88300 1.000 68.41724 270 GLN A C 1
ATOM 1930 O O . GLN A 1 270 ? 48.00500 30.18900 146.70600 1.000 71.20412 270 GLN A O 1
ATOM 1936 N N . GLU A 1 271 ? 49.85900 30.74800 147.86000 1.000 71.43554 271 GLU A N 1
ATOM 1937 C CA . GLU A 1 271 ? 49.75800 29.59200 148.74500 1.000 71.85689 271 GLU A CA 1
ATOM 1938 C C . GLU A 1 271 ? 48.57200 29.72700 149.69500 1.000 63.34567 271 GLU A C 1
ATOM 1939 O O . GLU A 1 271 ? 47.86100 28.74900 149.95300 1.000 66.35354 271 GLU A O 1
ATOM 1945 N N . GLU A 1 272 ? 48.34200 30.93200 150.22400 1.000 63.95406 272 GLU A N 1
ATOM 1946 C CA . GLU A 1 272 ? 47.21800 31.14100 151.13400 1.000 60.96831 272 GLU A CA 1
ATOM 1947 C C . GLU A 1 272 ? 45.88400 31.00200 150.41000 1.000 61.38918 272 GLU A C 1
ATOM 1948 O O . GLU A 1 272 ? 44.91300 30.49000 150.98000 1.000 61.09409 272 GLU A O 1
ATOM 1954 N N . PHE A 1 273 ? 45.81500 31.45100 149.15400 1.000 63.07507 273 PHE A N 1
ATOM 1955 C CA . PHE A 1 273 ? 44.59300 31.26700 148.37700 1.000 57.34843 273 PHE A CA 1
ATOM 1956 C C . PHE A 1 273 ? 44.35000 29.79300 148.07900 1.000 58.93297 273 PHE A C 1
ATOM 1957 O O . PHE A 1 273 ? 43.20800 29.32300 148.13800 1.000 58.21616 273 PHE A O 1
ATOM 1965 N N . ASP A 1 274 ? 45.41300 29.04900 147.76100 1.000 59.74425 274 ASP A N 1
ATOM 1966 C CA . ASP A 1 274 ? 45.26300 27.63100 147.45000 1.000 58.51430 274 ASP A CA 1
ATOM 1967 C C . ASP A 1 274 ? 44.73800 26.85400 148.65000 1.000 56.98150 274 ASP A C 1
ATOM 1968 O O . ASP A 1 274 ? 43.83600 26.01900 148.51100 1.000 54.41453 274 ASP A O 1
ATOM 1973 N N . THR A 1 275 ? 45.28500 27.11600 149.84100 1.000 63.90385 275 THR A N 1
ATOM 1974 C CA . THR A 1 275 ? 44.81300 26.41200 151.03000 1.000 67.15578 275 THR A CA 1
ATOM 1975 C C . THR A 1 275 ? 43.38900 26.81600 151.39000 1.000 63.22015 275 THR A C 1
ATOM 1976 O O . THR A 1 275 ? 42.61700 25.98600 151.88300 1.000 58.69735 275 THR A O 1
ATOM 1980 N N . ALA A 1 276 ? 43.02100 28.07700 151.15000 1.000 58.83909 276 ALA A N 1
ATOM 1981 C CA . ALA A 1 276 ? 41.65200 28.50600 151.41600 1.000 52.71061 276 ALA A CA 1
ATOM 1982 C C . ALA A 1 276 ? 40.67200 27.85200 150.45000 1.000 54.13772 276 ALA A C 1
ATOM 1983 O O . ALA A 1 276 ? 39.61600 27.35900 150.86600 1.000 48.64994 276 ALA A O 1
ATOM 1985 N N . ILE A 1 277 ? 41.00300 27.83500 149.15800 1.000 52.69361 277 ILE A N 1
ATOM 1986 C CA . ILE A 1 277 ? 40.12700 27.19600 148.17900 1.000 52.78094 277 ILE A CA 1
ATOM 1987 C C . ILE A 1 277 ? 40.02700 25.70000 148.45300 1.000 54.53836 277 ILE A C 1
ATOM 1988 O O . ILE A 1 277 ? 38.95500 25.09700 148.31400 1.000 57.96084 277 ILE A O 1
ATOM 1993 N N . ALA A 1 278 ? 41.13700 25.08000 148.86200 1.000 61.91363 278 ALA A N 1
ATOM 1994 C CA . ALA A 1 278 ? 41.10900 23.66800 149.22200 1.000 57.94303 278 ALA A CA 1
ATOM 1995 C C . ALA A 1 278 ? 40.27000 23.40500 150.46500 1.000 52.11223 278 ALA A C 1
ATOM 1996 O O . ALA A 1 278 ? 39.93900 22.24700 150.74100 1.000 57.22131 278 ALA A O 1
ATOM 1998 N N . SER A 1 279 ? 39.92800 24.44700 151.22300 1.000 54.64748 279 SER A N 1
ATOM 1999 C CA . SER A 1 279 ? 39.07000 24.32200 152.39000 1.000 54.53144 279 SER A CA 1
ATOM 2000 C C . SER A 1 279 ? 37.62500 24.70100 152.08600 1.000 49.89792 279 SER A C 1
ATOM 2001 O O . SER A 1 279 ? 36.84600 24.96200 153.00900 1.000 53.67583 279 SER A O 1
ATOM 2004 N N . GLY A 1 280 ? 37.25500 24.74300 150.81100 1.000 50.88105 280 GLY A N 1
ATOM 2005 C CA . GLY A 1 280 ? 35.88300 24.98500 150.42900 1.000 51.24123 280 GLY A CA 1
ATOM 2006 C C . GLY A 1 280 ? 35.50800 26.43000 150.20900 1.000 45.39816 280 GLY A C 1
ATOM 2007 O O . GLY A 1 280 ? 34.31000 26.73500 150.14400 1.000 44.36741 280 GLY A O 1
ATOM 2008 N N . VAL A 1 281 ? 36.48300 27.33300 150.10100 1.000 43.04159 281 VAL A N 1
ATOM 2009 C CA . VAL A 1 281 ? 36.17700 28.71100 149.74000 1.000 44.97401 281 VAL A CA 1
ATOM 2010 C C . VAL A 1 281 ? 35.73500 28.75100 148.28500 1.000 48.12305 281 VAL A C 1
ATOM 2011 O O . VAL A 1 281 ? 36.41000 28.21400 147.39700 1.000 43.58901 281 VAL A O 1
ATOM 2015 N N . VAL A 1 282 ? 34.58700 29.37600 148.03500 1.000 44.75371 282 VAL A N 1
ATOM 2016 C CA . VAL A 1 282 ? 34.03100 29.47400 146.69100 1.000 49.14986 282 VAL A CA 1
ATOM 2017 C C . VAL A 1 282 ? 34.01900 30.89600 146.15700 1.000 41.53533 282 VAL A C 1
ATOM 2018 O O . VAL A 1 282 ? 33.77500 31.08400 144.95400 1.000 41.06840 282 VAL A O 1
ATOM 2022 N N . LYS A 1 283 ? 34.27600 31.89800 146.99700 1.000 43.26699 283 LYS A N 1
ATOM 2023 C CA . LYS A 1 283 ? 34.05500 33.29200 146.63100 1.000 48.01418 283 LYS A CA 1
ATOM 2024 C C . LYS A 1 283 ? 35.11100 34.16000 147.30000 1.000 44.13118 283 LYS A C 1
ATOM 2025 O O . LYS A 1 283 ? 35.28900 34.09000 148.51900 1.000 48.29967 283 LYS A O 1
ATOM 2031 N N . VAL A 1 284 ? 35.81100 34.96500 146.50300 1.000 48.30766 284 VAL A N 1
ATOM 2032 C CA . VAL A 1 284 ? 36.84700 35.86900 146.99600 1.000 49.71372 284 VAL A CA 1
ATOM 2033 C C . VAL A 1 284 ? 36.49500 37.28000 146.54900 1.000 45.56185 284 VAL A C 1
ATOM 2034 O O . VAL A 1 284 ? 36.40900 37.55100 145.34500 1.000 51.36072 284 VAL A O 1
ATOM 2038 N N . ASN A 1 285 ? 36.29900 38.17600 147.51300 1.000 50.01084 285 ASN A N 1
ATOM 2039 C CA . ASN A 1 285 ? 35.88300 39.53500 147.19400 1.000 45.54510 285 ASN A CA 1
ATOM 2040 C C . ASN A 1 285 ? 37.03900 40.33600 146.61200 1.000 55.94054 285 ASN A C 1
ATOM 2041 O O . ASN A 1 285 ? 38.18600 40.21400 147.04900 1.000 61.23269 285 ASN A O 1
ATOM 2046 N N . LEU A 1 286 ? 36.72500 41.16200 145.61700 1.000 61.65879 286 LEU A N 1
ATOM 2047 C CA . LEU A 1 286 ? 37.69800 42.05600 145.00000 1.000 70.16378 286 LEU A CA 1
ATOM 2048 C C . LEU A 1 286 ? 37.04300 43.41700 144.82100 1.000 82.94581 286 LEU A C 1
ATOM 2049 O O . LEU A 1 286 ? 35.98100 43.51900 144.19800 1.000 75.54825 286 LEU A O 1
ATOM 2054 N N . ASP A 1 287 ? 37.66900 44.45700 145.36700 1.000 78.97841 287 ASP A N 1
ATOM 2055 C CA . ASP A 1 287 ? 37.10100 45.79600 145.28300 1.000 77.67508 287 ASP A CA 1
ATOM 2056 C C . ASP A 1 287 ? 38.18600 46.82400 145.00300 1.000 78.59408 287 ASP A C 1
ATOM 2057 O O . ASP A 1 287 ? 38.29200 47.33000 143.88100 1.000 84.80713 287 ASP A O 1
ATOM 2062 N N . THR A 1 288 ? 38.99400 47.13200 146.02100 1.000 78.77809 288 THR A N 1
ATOM 2063 C CA . THR A 1 288 ? 39.99100 48.19200 145.89800 1.000 73.47401 288 THR A CA 1
ATOM 2064 C C . THR A 1 288 ? 40.93600 47.94300 144.72800 1.000 77.06931 288 THR A C 1
ATOM 2065 O O . THR A 1 288 ? 41.22900 48.86100 143.95200 1.000 65.19960 288 THR A O 1
ATOM 2069 N N . ASP A 1 289 ? 41.41200 46.70400 144.57800 1.000 74.31168 289 ASP A N 1
ATOM 2070 C CA . ASP A 1 289 ? 42.34700 46.40100 143.49900 1.000 71.85923 289 ASP A CA 1
ATOM 2071 C C . ASP A 1 289 ? 41.72200 46.63600 142.12900 1.000 75.72242 289 ASP A C 1
ATOM 2072 O O . ASP A 1 289 ? 42.42100 47.03200 141.18900 1.000 74.97445 289 ASP A O 1
ATOM 2077 N N . CYS A 1 290 ? 40.41200 46.41300 141.99600 1.000 68.81255 290 CYS A N 1
ATOM 2078 C CA . CYS A 1 290 ? 39.73800 46.69600 140.73400 1.000 62.59801 290 CYS A CA 1
ATOM 2079 C C . CYS A 1 290 ? 39.49800 48.18700 140.53600 1.000 61.82415 290 CYS A C 1
ATOM 2080 O O . CYS A 1 290 ? 39.50900 48.66400 139.39700 1.000 57.99074 290 CYS A O 1
ATOM 2083 N N . GLN A 1 291 ? 39.27900 48.93200 141.62200 1.000 65.48049 291 GLN A N 1
ATOM 2084 C CA . GLN A 1 291 ? 39.11900 50.37900 141.51100 1.000 61.43962 291 GLN A CA 1
ATOM 2085 C C . GLN A 1 291 ? 40.38100 51.02900 140.95900 1.000 71.64887 291 GLN A C 1
ATOM 2086 O O . GLN A 1 291 ? 40.31500 51.88400 140.06700 1.000 61.61994 291 GLN A O 1
ATOM 2092 N N . TYR A 1 292 ? 41.54600 50.63600 141.48200 1.000 65.75002 292 TYR A N 1
ATOM 2093 C CA . TYR A 1 292 ? 42.79600 51.22100 141.00800 1.000 70.93782 292 TYR A CA 1
ATOM 2094 C C . TYR A 1 292 ? 43.06100 50.84700 139.55500 1.000 68.61485 292 TYR A C 1
ATOM 2095 O O . TYR A 1 292 ? 43.45100 51.70200 138.75000 1.000 75.30981 292 TYR A O 1
ATOM 2104 N N . ALA A 1 293 ? 42.85000 49.57800 139.20100 1.000 62.62818 293 ALA A N 1
ATOM 2105 C CA . ALA A 1 293 ? 43.06300 49.14900 137.82200 1.000 62.15913 293 ALA A CA 1
ATOM 2106 C C . ALA A 1 293 ? 42.16900 49.91900 136.85800 1.000 65.61876 293 ALA A C 1
ATOM 2107 O O . ALA A 1 293 ? 42.60000 50.28800 135.75900 1.000 63.43780 293 ALA A O 1
ATOM 2109 N N . TYR A 1 294 ? 40.92200 50.17800 137.25800 1.000 59.10931 294 TYR A N 1
ATOM 2110 C CA . TYR A 1 294 ? 40.00800 50.94000 136.41200 1.000 65.19857 294 TYR A CA 1
ATOM 2111 C C . TYR A 1 294 ? 40.50700 52.36000 136.18400 1.000 66.63394 294 TYR A C 1
ATOM 2112 O O . TYR A 1 294 ? 40.26400 52.94100 135.12000 1.000 67.73283 294 TYR A O 1
ATOM 2121 N N . LEU A 1 295 ? 41.20900 52.93200 137.16100 1.000 67.99223 295 LEU A N 1
ATOM 2122 C CA . LEU A 1 295 ? 41.68500 54.30200 137.02500 1.000 68.25950 295 LEU A CA 1
ATOM 2123 C C . LEU A 1 295 ? 42.89100 54.39700 136.09700 1.000 76.88420 295 LEU A C 1
ATOM 2124 O O . LEU A 1 295 ? 42.99100 55.34200 135.30700 1.000 79.02024 295 LEU A O 1
ATOM 2129 N N . THR A 1 296 ? 43.80400 53.42300 136.16900 1.000 75.43415 296 THR A N 1
ATOM 2130 C CA . THR A 1 296 ? 45.07400 53.53200 135.45200 1.000 79.83135 296 THR A CA 1
ATOM 2131 C C . THR A 1 296 ? 44.86500 53.67100 133.94800 1.000 77.72231 296 THR A C 1
ATOM 2132 O O . THR A 1 296 ? 45.57800 54.43300 133.28500 1.000 75.54599 296 THR A O 1
ATOM 2136 N N . GLY A 1 297 ? 43.89800 52.93900 133.39100 1.000 71.57150 297 GLY A N 1
ATOM 2137 C CA . GLY A 1 297 ? 43.61800 53.06800 131.96900 1.000 75.53152 297 GLY A CA 1
ATOM 2138 C C . GLY A 1 297 ? 43.19000 54.47300 131.59100 1.000 72.68664 297 GLY A C 1
ATOM 2139 O O . GLY A 1 297 ? 43.72500 55.07000 130.65300 1.000 77.63089 297 GLY A O 1
ATOM 2140 N N . ILE A 1 298 ? 42.21700 55.02100 132.32200 1.000 73.93551 298 ILE A N 1
ATOM 2141 C CA . ILE A 1 298 ? 41.81000 56.40600 132.10900 1.000 77.10492 298 ILE A CA 1
ATOM 2142 C C . ILE A 1 298 ? 42.92300 57.35400 132.53400 1.000 77.86406 298 ILE A C 1
ATOM 2143 O O . ILE A 1 298 ? 43.07000 58.44800 131.97300 1.000 76.73256 298 ILE A O 1
ATOM 2148 N N . ARG A 1 299 ? 43.72800 56.95100 133.51800 1.000 76.82436 299 ARG A N 1
ATOM 2149 C CA . ARG A 1 299 ? 44.89200 57.74000 133.90600 1.000 84.45887 299 ARG A CA 1
ATOM 2150 C C . ARG A 1 299 ? 45.90900 57.80300 132.77300 1.000 84.67800 299 ARG A C 1
ATOM 2151 O O . ARG A 1 299 ? 46.35000 58.88700 132.37600 1.000 91.26030 299 ARG A O 1
ATOM 2159 N N . ASP A 1 300 ? 46.28600 56.64100 132.23300 1.000 83.89720 300 ASP A N 1
ATOM 2160 C CA . ASP A 1 300 ? 47.29600 56.59400 131.18200 1.000 93.53543 300 ASP A CA 1
ATOM 2161 C C . ASP A 1 300 ? 46.82700 57.24200 129.88500 1.000 99.95140 300 ASP A C 1
ATOM 2162 O O . ASP A 1 300 ? 47.66800 57.64000 129.07100 1.000 95.90103 300 ASP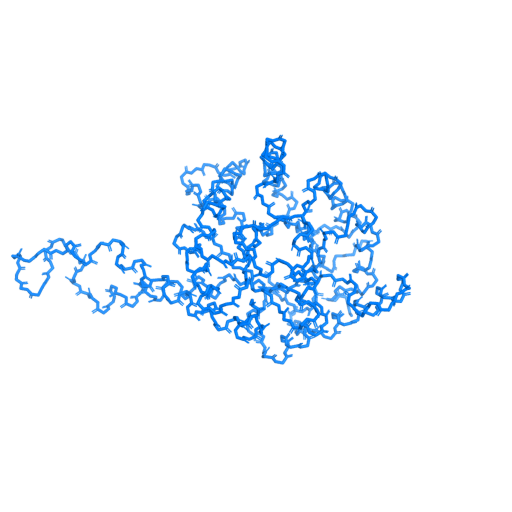 A O 1
ATOM 2167 N N . TYR A 1 301 ? 45.51600 57.35900 129.67400 1.000 88.07155 301 TYR A N 1
ATOM 2168 C CA . TYR A 1 301 ? 45.00700 57.94400 128.44000 1.000 86.27185 301 TYR A CA 1
ATOM 2169 C C . TYR A 1 301 ? 45.30800 59.43400 128.37800 1.000 92.17044 301 TYR A C 1
ATOM 2170 O O . TYR A 1 301 ? 46.14100 59.87100 127.57800 1.000 105.84871 301 TYR A O 1
ATOM 2179 N N . ILE A 1 302 ? 44.63400 60.22300 129.21900 1.000 85.06255 302 ILE A N 1
ATOM 2180 C CA . ILE A 1 302 ? 44.76500 61.67400 129.15200 1.000 105.13484 302 ILE A CA 1
ATOM 2181 C C . ILE A 1 302 ? 46.13200 62.16300 129.60100 1.000 110.10714 302 ILE A C 1
ATOM 2182 O O . ILE A 1 302 ? 46.45200 63.34100 129.40800 1.000 113.62167 302 ILE A O 1
ATOM 2187 N N . LEU A 1 303 ? 46.94600 61.29100 130.19700 1.000 110.54351 303 LEU A N 1
ATOM 2188 C CA . LEU A 1 303 ? 48.33000 61.64300 130.49400 1.000 111.76129 303 LEU A CA 1
ATOM 2189 C C . LEU A 1 303 ? 49.18000 61.60600 129.22900 1.000 107.93431 303 LEU A C 1
ATOM 2190 O O . LEU A 1 303 ? 49.82300 62.59700 128.86800 1.000 125.64883 303 LEU A O 1
ATOM 2195 N N . ASN A 1 304 ? 49.18500 60.46400 128.53800 1.000 109.15745 304 ASN A N 1
ATOM 2196 C CA . ASN A 1 304 ? 49.94100 60.32500 127.29900 1.000 121.94994 304 ASN A CA 1
ATOM 2197 C C . ASN A 1 304 ? 49.28700 61.04200 126.12600 1.000 120.56459 304 ASN A C 1
ATOM 2198 O O . ASN A 1 304 ? 49.90400 61.13800 125.05900 1.000 124.43619 304 ASN A O 1
ATOM 2203 N N . LYS A 1 305 ? 48.06500 61.54000 126.29300 1.000 117.24285 305 LYS A N 1
ATOM 2204 C CA . LYS A 1 305 ? 47.36800 62.32000 125.28000 1.000 115.69824 305 LYS A CA 1
ATOM 2205 C C . LYS A 1 305 ? 47.12800 63.74100 125.77500 1.000 120.36258 305 LYS A C 1
ATOM 2206 O O . LYS A 1 305 ? 46.04400 64.30200 125.60900 1.000 112.79379 305 LYS A O 1
ATOM 2212 N N . LYS A 1 306 ? 48.14000 64.34000 126.39600 1.000 147.06024 306 LYS A N 1
ATOM 2213 C CA . LYS A 1 306 ? 47.97900 65.66400 126.98000 1.000 151.23672 306 LYS A CA 1
ATOM 2214 C C . LYS A 1 306 ? 47.82100 66.72400 125.89400 1.000 156.18927 306 LYS A C 1
ATOM 2215 O O . LYS A 1 306 ? 48.32400 66.58200 124.77700 1.000 160.65419 306 LYS A O 1
ATOM 2221 N N . GLU A 1 307 ? 47.09100 67.79000 126.23800 1.000 139.19805 307 GLU A N 1
ATOM 2222 C CA . GLU A 1 307 ? 46.76500 68.89900 125.34200 1.000 139.12910 307 GLU A CA 1
ATOM 2223 C C . GLU A 1 307 ? 45.88900 68.45600 124.17700 1.000 133.54410 307 GLU A C 1
ATOM 2224 O O . GLU A 1 307 ? 45.44100 69.28300 123.37700 1.000 129.34407 307 GLU A O 1
ATOM 2230 N N . TYR A 1 308 ? 45.64400 67.15300 124.07200 1.000 123.38406 308 TYR A N 1
ATOM 2231 C CA . TYR A 1 308 ? 44.65200 66.64900 123.14000 1.000 117.41067 308 TYR A CA 1
ATOM 2232 C C . TYR A 1 308 ? 43.24600 66.75700 123.71000 1.000 106.82950 308 TYR A C 1
ATOM 2233 O O . TYR A 1 308 ? 42.27200 66.63600 122.95900 1.000 101.63831 308 TYR A O 1
ATOM 2242 N N . LEU A 1 309 ? 43.12600 66.99900 125.01800 1.000 113.80884 309 LEU A N 1
ATOM 2243 C CA . LEU A 1 309 ? 41.84100 67.10900 125.69200 1.000 108.27334 309 LEU A CA 1
ATOM 2244 C C . LEU A 1 309 ? 41.64000 68.43600 126.41500 1.000 100.04477 309 LEU A C 1
ATOM 2245 O O . LEU A 1 309 ? 40.56000 68.65700 126.97500 1.000 101.84794 309 LEU A O 1
ATOM 2250 N N . MET A 1 310 ? 42.63800 69.32400 126.42800 1.000 103.96997 310 MET A N 1
ATOM 2251 C CA . MET A 1 310 ? 42.52000 70.53800 127.23300 1.000 112.97083 310 MET A CA 1
ATOM 2252 C C . MET A 1 310 ? 41.43900 71.46800 126.69600 1.000 107.85241 310 MET A C 1
ATOM 2253 O O . MET A 1 310 ? 40.76100 72.15500 127.47000 1.000 108.49086 310 MET A O 1
ATOM 2258 N N . THR A 1 311 ? 41.26200 71.50600 125.38100 1.000 108.70479 311 THR A N 1
ATOM 2259 C CA . THR A 1 311 ? 40.22400 72.33300 124.78000 1.000 110.25537 311 THR A CA 1
ATOM 2260 C C . THR A 1 311 ? 39.56900 71.56600 123.63500 1.000 111.33719 311 THR A C 1
ATOM 2261 O O . THR A 1 311 ? 40.05300 70.49200 123.25600 1.000 107.73122 311 THR A O 1
ATOM 2265 N N . PRO A 1 312 ? 38.46600 72.05800 123.06700 1.000 117.85098 312 PRO A N 1
ATOM 2266 C CA . PRO A 1 312 ? 38.01300 71.51900 121.77500 1.000 118.93011 312 PRO A CA 1
ATOM 2267 C C . PRO A 1 312 ? 38.84100 72.06900 120.62000 1.000 127.20244 312 PRO A C 1
ATOM 2268 O O . PRO A 1 312 ? 38.41200 72.05300 119.46100 1.000 124.52603 312 PRO A O 1
ATOM 2272 N N . VAL A 1 313 ? 40.03400 72.57400 120.93600 1.000 131.24379 313 VAL A N 1
ATOM 2273 C CA . VAL A 1 313 ? 40.99500 73.05300 119.94000 1.000 126.95509 313 VAL A CA 1
ATOM 2274 C C . VAL A 1 313 ? 42.19300 72.10600 119.83700 1.000 137.20849 313 VAL A C 1
ATOM 2275 O O . VAL A 1 313 ? 42.41500 71.48300 118.79800 1.000 137.34011 313 VAL A O 1
ATOM 2279 N N . GLY A 1 314 ? 42.97900 71.99900 120.90700 1.000 141.96983 314 GLY A N 1
ATOM 2280 C CA . GLY A 1 314 ? 43.98000 70.95100 121.02200 1.000 141.85143 314 GLY A CA 1
ATOM 2281 C C . GLY A 1 314 ? 45.05200 70.98300 119.95200 1.000 138.28208 314 GLY A C 1
ATOM 2282 O O . GLY A 1 314 ? 45.58900 72.03500 119.59400 1.000 144.03657 314 GLY A O 1
ATOM 2283 N N . ASN A 1 315 ? 45.37200 69.79500 119.44200 1.000 143.13199 315 ASN A N 1
ATOM 2284 C CA . ASN A 1 315 ? 46.48900 69.543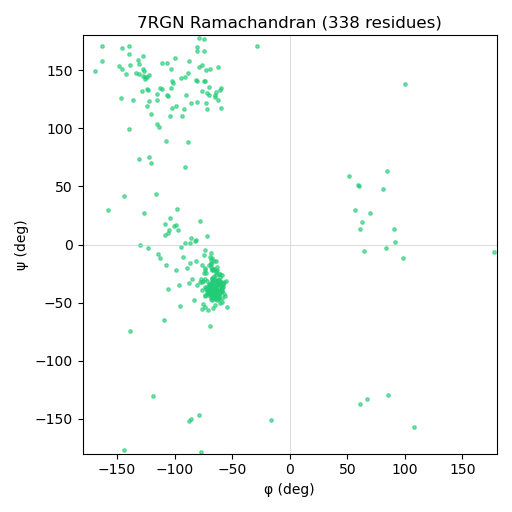00 118.54100 1.000 151.52179 315 ASN A CA 1
ATOM 2285 C C . ASN A 1 315 ? 46.04000 68.48000 117.53700 1.000 156.52619 315 ASN A C 1
ATOM 2286 O O . ASN A 1 315 ? 44.87200 68.07100 117.58700 1.000 147.55646 315 ASN A O 1
ATOM 2291 N N . PRO A 1 316 ? 46.89600 67.99600 116.60400 1.000 169.41580 316 PRO A N 1
ATOM 2292 C CA . PRO A 1 316 ? 48.32000 68.19600 116.28100 1.000 157.46387 316 PRO A CA 1
ATOM 2293 C C . PRO A 1 316 ? 48.64900 69.57000 115.70800 1.000 152.58558 316 PRO A C 1
ATOM 2294 O O . PRO A 1 316 ? 49.68400 70.13400 116.06000 1.000 160.22972 316 PRO A O 1
ATOM 2298 N N . ASP A 1 317 ? 47.79100 70.09600 114.83500 1.000 152.56941 317 ASP A N 1
ATOM 2299 C CA . ASP A 1 317 ? 48.03300 71.40600 114.24300 1.000 157.22164 317 ASP A CA 1
ATOM 2300 C C . ASP A 1 317 ? 47.46200 72.49900 115.13600 1.000 158.99971 317 ASP A C 1
ATOM 2301 O O . ASP A 1 317 ? 47.37400 72.32800 116.35600 1.000 151.80532 317 ASP A O 1
ATOM 2306 N N . GLY A 1 318 ? 47.07100 73.62300 114.54000 1.000 163.82285 318 GLY A N 1
ATOM 2307 C CA . GLY A 1 318 ? 46.52900 74.74200 115.28600 1.000 158.28494 318 GLY A CA 1
ATOM 2308 C C . GLY A 1 318 ? 45.08200 74.53300 115.67500 1.000 155.44732 318 GLY A C 1
ATOM 2309 O O . GLY A 1 318 ? 44.63300 73.40900 115.93100 1.000 155.84245 318 GLY A O 1
ATOM 2310 N N . GLU A 1 319 ? 44.33500 75.63700 115.71800 1.000 165.80810 319 GLU A N 1
ATOM 2311 C CA . GLU A 1 319 ? 42.91900 75.57000 116.05000 1.000 166.54848 319 GLU A CA 1
ATOM 2312 C C . GLU A 1 319 ? 42.09200 74.89000 114.96800 1.000 167.45303 319 GLU A C 1
ATOM 2313 O O . GLU A 1 319 ? 40.90200 74.64000 115.18900 1.000 169.98519 319 GLU A O 1
ATOM 2319 N N . ASP A 1 320 ? 42.69200 74.57700 113.81600 1.000 165.77271 320 ASP A N 1
ATOM 2320 C CA . ASP A 1 320 ? 41.96800 73.92200 112.73400 1.000 166.42742 320 ASP A CA 1
ATOM 2321 C C . ASP A 1 320 ? 41.57100 72.49200 113.07700 1.000 159.85636 320 ASP A C 1
ATOM 2322 O O . ASP A 1 320 ? 40.70500 71.92400 112.40400 1.000 156.20176 320 ASP A O 1
ATOM 2327 N N . LYS A 1 321 ? 42.17600 71.90000 114.10400 1.000 151.76100 321 LYS A N 1
ATOM 2328 C CA . LYS A 1 321 ? 41.83800 70.49900 114.30300 1.000 149.40256 321 LYS A CA 1
ATOM 2329 C C . LYS A 1 321 ? 40.83900 70.33500 115.44000 1.000 142.95541 321 LYS A C 1
ATOM 2330 O O . LYS A 1 321 ? 40.95800 71.00100 116.47500 1.000 142.86982 321 LYS A O 1
ATOM 2336 N N . PRO A 1 322 ? 39.85200 69.46400 115.26700 1.000 126.36795 322 PRO A N 1
ATOM 2337 C CA . PRO A 1 322 ? 38.90100 69.18500 116.34200 1.000 121.96816 322 PRO A CA 1
ATOM 2338 C C . PRO A 1 322 ? 39.39500 68.07400 117.25900 1.000 114.07796 322 PRO A C 1
ATOM 2339 O O . PRO A 1 322 ? 40.22700 67.24200 116.89100 1.000 118.56276 322 PRO A O 1
ATOM 2343 N N . ASN A 1 323 ? 38.85800 68.07800 118.47700 1.000 112.80722 323 ASN A N 1
ATOM 2344 C CA . ASN A 1 323 ? 39.22400 67.09700 119.49000 1.000 103.87321 323 ASN A CA 1
ATOM 2345 C C . ASN A 1 323 ? 38.11700 66.08400 119.75300 1.000 103.55107 323 ASN A C 1
ATOM 2346 O O . ASN A 1 323 ? 38.23800 65.27600 120.68000 1.000 96.72100 323 ASN A O 1
ATOM 2351 N N . LYS A 1 324 ? 37.05200 66.09500 118.94500 1.000 102.36607 324 LYS A N 1
ATOM 2352 C CA . LYS A 1 324 ? 35.91000 65.21800 119.18900 1.000 98.29147 324 LYS A CA 1
ATOM 2353 C C . LYS A 1 324 ? 36.30400 63.74700 119.17200 1.000 98.60234 324 LYS A C 1
ATOM 2354 O O . LYS A 1 324 ? 35.72700 62.94100 119.91200 1.000 92.26818 324 LYS A O 1
ATOM 2360 N N . LYS A 1 325 ? 37.28100 63.38000 118.34300 1.000 97.67265 325 LYS A N 1
ATOM 2361 C CA . LYS A 1 325 ? 37.71600 61.99200 118.26900 1.000 100.65334 325 LYS A CA 1
ATOM 2362 C C . LYS A 1 325 ? 38.42000 61.53900 119.54400 1.000 98.33534 325 LYS A C 1
ATOM 2363 O O . LYS A 1 325 ? 38.49100 60.33200 119.80100 1.000 94.47279 325 LYS A O 1
ATOM 2369 N N . TYR A 1 326 ? 38.91000 62.47200 120.36100 1.000 95.35915 326 TYR A N 1
ATOM 2370 C CA . TYR A 1 326 ? 39.75600 62.12600 121.49600 1.000 90.58780 326 TYR A CA 1
ATOM 2371 C C . TYR A 1 326 ? 39.05800 62.24300 122.84500 1.000 87.36727 326 TYR A C 1
ATOM 2372 O O . TYR A 1 326 ? 39.29800 61.40800 123.72100 1.000 84.59618 326 TYR A O 1
ATOM 2381 N N . PHE A 1 327 ? 38.20000 63.24400 123.05000 1.000 88.02426 327 PHE A N 1
ATOM 2382 C CA . PHE A 1 327 ? 37.46900 63.33900 124.30700 1.000 92.52120 327 PHE A CA 1
ATOM 2383 C C . PHE A 1 327 ? 36.18400 62.51500 124.30700 1.000 84.91623 327 PHE A C 1
ATOM 2384 O O . PHE A 1 327 ? 35.41500 62.59200 125.27000 1.000 81.50322 327 PHE A O 1
ATOM 2392 N N . ASP A 1 328 ? 35.94000 61.73600 123.25800 1.000 83.29345 328 ASP A N 1
ATOM 2393 C CA . ASP A 1 328 ? 34.77200 60.86800 123.19900 1.000 81.48379 328 ASP A CA 1
ATOM 2394 C C . ASP A 1 328 ? 34.82100 59.87700 124.35600 1.000 78.84436 328 ASP A C 1
ATOM 2395 O O . ASP A 1 328 ? 35.76500 59.07600 124.43300 1.000 76.88860 328 ASP A O 1
ATOM 2400 N N . PRO A 1 329 ? 33.84900 59.90100 125.27400 1.000 77.35089 329 PRO A N 1
ATOM 2401 C CA . PRO A 1 329 ? 33.91600 58.99400 126.43500 1.000 74.80914 329 PRO A CA 1
ATOM 2402 C C . PRO A 1 329 ? 33.97000 57.52900 126.05100 1.000 71.06675 329 PRO A C 1
ATOM 2403 O O . PRO A 1 329 ? 34.51100 56.72000 126.81400 1.000 70.95449 329 PRO A O 1
ATOM 2407 N N . ARG A 1 330 ? 33.43600 57.16100 124.88500 1.000 73.34800 330 ARG A N 1
ATOM 2408 C CA . ARG A 1 330 ? 33.53200 55.78600 124.41500 1.000 78.75672 330 ARG A CA 1
ATOM 2409 C C . ARG A 1 330 ? 34.96700 55.35400 124.14600 1.000 86.35268 330 ARG A C 1
ATOM 2410 O O . ARG A 1 330 ? 35.21700 54.15200 124.00700 1.000 87.06551 330 ARG A O 1
ATOM 2418 N N . VAL A 1 331 ? 35.90800 56.29000 124.08500 1.000 78.98988 331 VAL A N 1
ATOM 2419 C CA . VAL A 1 331 ? 37.29900 55.98400 123.77600 1.000 74.42415 331 VAL A CA 1
ATOM 2420 C C . VAL A 1 331 ? 38.13400 55.82400 125.04000 1.000 72.59156 331 VAL A C 1
ATOM 2421 O O . VAL A 1 331 ? 38.82000 54.81700 125.21400 1.000 71.79578 331 VAL A O 1
ATOM 2425 N N . TRP A 1 332 ? 38.09000 56.80700 125.94000 1.000 72.36052 332 TRP A N 1
ATOM 2426 C CA . TRP A 1 332 ? 38.98600 56.78700 127.08900 1.000 71.61651 332 TRP A CA 1
ATOM 2427 C C . TRP A 1 332 ? 38.42800 56.02200 128.28100 1.000 68.36582 332 TRP A C 1
ATOM 2428 O O . TRP A 1 332 ? 39.20400 55.41600 129.02800 1.000 67.55279 332 TRP A O 1
ATOM 2439 N N . VAL A 1 333 ? 37.11000 56.03300 128.49600 1.000 71.07261 333 VAL A N 1
ATOM 2440 C CA . VAL A 1 333 ? 36.56300 55.18500 129.55200 1.000 70.89748 333 VAL A CA 1
ATOM 2441 C C . VAL A 1 333 ? 36.80800 53.72500 129.20100 1.000 66.86585 333 VAL A C 1
ATOM 2442 O O . VAL A 1 333 ? 37.01600 52.88500 130.08700 1.000 60.84911 333 VAL A O 1
ATOM 2446 N N . ARG A 1 334 ? 36.81900 53.40800 127.90200 1.000 65.71272 334 ARG A N 1
ATOM 2447 C CA . ARG A 1 334 ? 37.15300 52.06000 127.45400 1.000 65.77044 334 ARG A CA 1
ATOM 2448 C C . ARG A 1 334 ? 38.53700 51.64300 127.93900 1.000 68.65032 334 ARG A C 1
ATOM 2449 O O . ARG A 1 334 ? 38.75700 50.47500 128.28000 1.000 68.14228 334 ARG A O 1
ATOM 2457 N N . GLU A 1 335 ? 39.48100 52.58700 127.98400 1.000 65.73542 335 GLU A N 1
ATOM 2458 C CA . GLU A 1 335 ? 40.81300 52.27800 128.49300 1.000 66.67042 335 GLU A CA 1
ATOM 2459 C C . GLU A 1 335 ? 40.76500 51.85600 129.95500 1.000 68.70917 335 GLU A C 1
ATOM 2460 O O . GLU A 1 335 ? 41.56200 51.01500 130.38600 1.000 64.42821 335 GLU A O 1
ATOM 2466 N N . GLY A 1 336 ? 39.84400 52.42900 130.73300 1.000 65.47705 336 GLY A N 1
ATOM 2467 C CA . GLY A 1 336 ? 39.66900 51.98600 132.10300 1.000 60.93557 336 GLY A CA 1
ATOM 2468 C C . GLY A 1 336 ? 39.06700 50.60000 132.19900 1.000 63.03960 336 GLY A C 1
ATOM 2469 O O . GLY A 1 336 ? 39.39800 49.83800 133.11200 1.000 59.88354 336 GLY A O 1
ATOM 2470 N N . GLU A 1 337 ? 38.18300 50.25200 131.26300 1.000 60.35749 337 GLU A N 1
ATOM 2471 C CA . GLU A 1 337 ? 37.61600 48.90900 131.24500 1.000 56.41153 337 GLU A CA 1
ATOM 2472 C C . GLU A 1 337 ? 38.67700 47.86600 130.92200 1.000 56.80145 337 GLU A C 1
ATOM 2473 O O . GLU A 1 337 ? 38.68600 46.77800 131.50900 1.000 57.18107 337 GLU A O 1
ATOM 2479 N N . LYS A 1 338 ? 39.58400 48.18400 129.99500 1.000 61.94595 338 LYS A N 1
ATOM 2480 C CA . LYS A 1 338 ? 40.60200 47.22200 129.58500 1.000 60.83438 338 LYS A CA 1
ATOM 2481 C C . LYS A 1 338 ? 41.56200 46.90700 130.72500 1.000 60.84759 338 LYS A C 1
ATOM 2482 O O . LYS A 1 338 ? 41.94600 45.74700 130.91800 1.000 60.74795 338 LYS A O 1
ATOM 2488 N N . SER A 1 339 ? 41.96600 47.92700 131.48800 1.000 61.42003 339 SER A N 1
ATOM 2489 C CA . SER A 1 339 ? 42.90000 47.69900 132.58500 1.000 64.98038 339 SER A CA 1
ATOM 2490 C C . SER A 1 339 ? 42.21300 47.04700 133.77600 1.000 59.36470 339 SER A C 1
ATOM 2491 O O . SER A 1 339 ? 42.84500 46.27600 134.50600 1.000 59.69169 339 SER A O 1
ATOM 2494 N N . MET A 1 340 ? 40.92800 47.33900 133.99100 1.000 60.12812 340 MET A N 1
ATOM 2495 C CA . MET A 1 340 ? 40.18600 46.62200 135.02100 1.000 54.69375 340 MET A CA 1
ATOM 2496 C C . MET A 1 340 ? 40.03100 45.15200 134.65500 1.000 55.88079 340 MET A C 1
ATOM 2497 O O . MET A 1 340 ? 40.23100 44.27300 135.50100 1.000 52.98161 340 MET A O 1
ATOM 2502 N N . SER A 1 341 ? 39.68400 44.86700 133.39500 1.000 53.87733 341 SER A N 1
ATOM 2503 C CA . SER A 1 341 ? 39.54300 43.48100 132.95900 1.000 58.07635 341 SER A CA 1
ATOM 2504 C C . SER A 1 341 ? 40.85900 42.72400 133.05000 1.000 56.67612 341 SER A C 1
ATOM 2505 O O . SER A 1 341 ? 40.86000 41.50500 133.26400 1.000 54.84080 341 SER A O 1
ATOM 2508 N N . ALA A 1 342 ? 41.98700 43.41900 132.88500 1.000 57.76316 342 ALA A N 1
ATOM 2509 C CA . ALA A 1 342 ? 43.27800 42.75900 133.03900 1.000 60.18182 342 ALA A CA 1
ATOM 2510 C C . ALA A 1 342 ? 43.52300 42.36200 134.48900 1.000 59.38026 342 ALA A C 1
ATOM 2511 O O . ALA A 1 342 ? 44.05900 41.28100 134.76100 1.000 62.52653 342 ALA A O 1
ATOM 2513 N N . ARG A 1 343 ? 43.13500 43.22000 135.43500 1.000 58.15513 343 ARG A N 1
ATOM 2514 C CA . ARG A 1 343 ? 43.33900 42.89700 136.84400 1.000 62.42478 343 ARG A CA 1
ATOM 2515 C C . ARG A 1 343 ? 42.44300 41.74500 137.27800 1.000 61.26514 343 ARG A C 1
ATOM 2516 O O . ARG A 1 343 ? 42.86400 40.88600 138.06200 1.000 60.52818 343 ARG A O 1
ATOM 2524 N N . ILE A 1 344 ? 41.20700 41.70800 136.77800 1.000 56.70651 344 ILE A N 1
ATOM 2525 C CA . ILE A 1 344 ? 40.30700 40.60600 137.10500 1.000 53.71677 344 ILE A CA 1
ATOM 2526 C C . ILE A 1 344 ? 40.84200 39.30100 136.53100 1.000 52.66394 344 ILE A C 1
ATOM 2527 O O . ILE A 1 344 ? 40.73500 38.23900 137.15700 1.000 51.60030 344 ILE A O 1
ATOM 2532 N N . ALA A 1 345 ? 41.44400 39.36400 135.33900 1.000 56.53524 345 ALA A N 1
ATOM 2533 C CA . ALA A 1 345 ? 42.04100 38.17600 134.73500 1.000 59.47119 345 ALA A CA 1
ATOM 2534 C C . ALA A 1 345 ? 43.16900 37.61200 135.59100 1.000 62.48613 345 ALA A C 1
ATOM 2535 O O . ALA A 1 345 ? 43.38100 36.39400 135.61100 1.000 58.78546 345 ALA A O 1
ATOM 2537 N N . GLU A 1 346 ? 43.90900 38.47700 136.29300 1.000 60.15492 346 GLU A N 1
ATOM 2538 C CA . GLU A 1 346 ? 44.93500 37.98800 137.20800 1.000 61.33560 346 GLU A CA 1
ATOM 2539 C C . GLU A 1 346 ? 44.31500 37.17600 138.33600 1.000 64.81388 346 GLU A C 1
ATOM 2540 O O . GLU A 1 346 ? 44.86600 36.14900 138.74800 1.000 66.99871 346 GLU A O 1
ATOM 2546 N N . ALA A 1 347 ? 43.16500 37.62200 138.84700 1.000 57.94587 347 ALA A N 1
ATOM 2547 C CA . ALA A 1 347 ? 42.49200 36.88700 139.91200 1.000 61.96013 347 ALA A CA 1
ATOM 2548 C C . ALA A 1 347 ? 41.90900 35.57800 139.39700 1.000 57.18978 347 ALA A C 1
ATOM 2549 O O . ALA A 1 347 ? 41.95300 34.55800 140.09400 1.000 56.09297 347 ALA A O 1
ATOM 2551 N N . LEU A 1 348 ? 41.35800 35.58900 138.17900 1.000 57.49002 348 LEU A N 1
ATOM 2552 C CA . LEU A 1 348 ? 40.81700 34.36500 137.59600 1.000 55.72487 348 LEU A CA 1
ATOM 2553 C C . LEU A 1 348 ? 41.89000 33.28900 137.47800 1.000 61.39724 348 LEU A C 1
ATOM 2554 O O . LEU A 1 348 ? 41.61600 32.10000 137.68200 1.000 54.78527 348 LEU A O 1
ATOM 2559 N N . GLU A 1 349 ? 43.12300 33.68800 137.16100 1.000 57.57124 349 GLU A N 1
ATOM 2560 C CA . GLU A 1 349 ? 44.21600 32.72400 137.10900 1.000 67.61976 349 GLU A CA 1
ATOM 2561 C C . GLU A 1 349 ? 44.59500 32.24600 138.50600 1.000 62.81104 349 GLU A C 1
ATOM 2562 O O . GLU A 1 349 ? 44.80700 31.04800 138.72100 1.000 62.50859 349 GLU A O 1
ATOM 2568 N N . ILE A 1 350 ? 44.67200 33.16800 139.46800 1.000 61.11730 350 ILE A N 1
ATOM 2569 C CA . ILE A 1 350 ? 45.09000 32.81400 140.82100 1.000 61.51375 350 ILE A CA 1
ATOM 2570 C C . ILE A 1 350 ? 44.06500 31.89700 141.47900 1.000 59.10213 350 ILE A C 1
ATOM 2571 O O . ILE A 1 350 ? 44.41900 30.88800 142.10000 1.000 61.44979 350 ILE A O 1
ATOM 2576 N N . PHE A 1 351 ? 42.78200 32.22900 141.35400 1.000 56.84230 351 PHE A N 1
ATOM 2577 C CA . PHE A 1 351 ? 41.73000 31.43600 141.97800 1.000 58.47372 351 PHE A CA 1
ATOM 2578 C C . PHE A 1 351 ? 41.35700 30.20300 141.16600 1.000 53.82082 351 PHE A C 1
ATOM 2579 O O . PHE A 1 351 ? 40.42500 29.49100 141.54900 1.000 54.59896 351 PHE A O 1
ATOM 2587 N N . HIS A 1 352 ? 42.05700 29.94400 140.06100 1.000 58.78726 352 HIS A N 1
ATOM 2588 C CA . HIS A 1 352 ? 41.81000 28.80700 139.17600 1.000 56.74540 352 HIS A CA 1
ATOM 2589 C C . HIS A 1 352 ? 40.42700 28.85200 138.53400 1.000 54.39791 352 HIS A C 1
ATOM 2590 O O . HIS A 1 352 ? 39.93400 27.82800 138.05300 1.000 63.74370 352 HIS A O 1
ATOM 2597 N N . THR A 1 353 ? 39.78700 30.02500 138.50900 1.000 53.84887 353 THR A N 1
ATOM 2598 C CA . THR A 1 353 ? 38.51100 30.15600 137.81500 1.000 50.70761 353 THR A CA 1
ATOM 2599 C C . THR A 1 353 ? 38.68000 30.15400 136.30300 1.000 53.34106 353 THR A C 1
ATOM 2600 O O . THR A 1 353 ? 37.72500 29.84200 135.58500 1.000 53.75132 353 THR A O 1
ATOM 2604 N N . LYS A 1 354 ? 39.87000 30.49100 135.81400 1.000 54.53143 354 LYS A N 1
ATOM 2605 C CA . LYS A 1 354 ? 40.11900 30.55900 134.38100 1.000 56.73319 354 LYS A CA 1
ATOM 2606 C C . LYS A 1 354 ? 39.88000 29.20600 133.72200 1.000 63.93488 354 LYS A C 1
ATOM 2607 O O . LYS A 1 354 ? 40.34000 28.17100 134.21400 1.000 64.06303 354 LYS A O 1
ATOM 2613 N N . ASN A 1 355 ? 39.14300 29.22400 132.60900 1.000 62.79337 355 ASN A N 1
ATOM 2614 C CA . ASN A 1 355 ? 38.91400 28.04300 131.77300 1.000 64.25172 355 ASN A CA 1
ATOM 2615 C C . ASN A 1 355 ? 38.22100 26.92300 132.54900 1.000 62.61445 355 ASN A C 1
ATOM 2616 O O . ASN A 1 355 ? 38.65100 25.76900 132.53500 1.000 75.19876 355 ASN A O 1
ATOM 2621 N N . GLN A 1 356 ? 37.12600 27.27000 133.22800 1.000 63.44326 356 GLN A N 1
ATOM 2622 C CA . GLN A 1 356 ? 36.32100 26.27800 133.92700 1.000 66.34848 356 GLN A CA 1
ATOM 2623 C C . GLN A 1 356 ? 34.99000 25.98700 133.25100 1.000 68.23887 356 GLN A C 1
ATOM 2624 O O . GLN A 1 356 ? 34.38200 24.95300 133.54700 1.000 66.31252 356 GLN A O 1
ATOM 2630 N N . LEU A 1 357 ? 34.52600 26.85700 132.36100 1.000 64.68770 357 LEU A N 1
ATOM 2631 C CA . LEU A 1 357 ? 33.28900 26.61000 131.63200 1.000 68.43020 357 LEU A CA 1
ATOM 2632 C C . LEU A 1 357 ? 33.55000 25.70300 130.43200 1.000 86.20162 357 LEU A C 1
ATOM 2633 O O . LEU A 1 357 ? 32.89700 24.67200 130.26000 1.000 90.81679 357 LEU A O 1
#

Secondary structure (DSSP, 8-state):
-GGGGG--EE--THHHHHHHHHHHHHT--EEEEE--SHHHHHHHHHHHHHTT--EEEEE-HHHHHHHH-TTS--TTSHHHHHHHHHHHHHHHHHGGGGTSEEEEEE----GGGHHHHHHHHHHHHHHHHHHSS-S-SEEEE--TTS-HHHHHHHHHHHHHHHHTTT-EEEEEE-S----TTS--HHHHHHHHHHHTTT-S-EEEEE-SS-----PPP-THHHHHHHHHHHHHHTSS-S--S-EEE-S-TT--HHHHHHHHTTTEEEEEE-HHHHHHHHHHHHHHHHHTTTSSSSSS-SSSSTTS--TTTS-HHHHHHHHHHHHHHHHHHHHHHTT-TT--

B-factor: mean 64.69, std 25.26, range [32.05, 186.54]

Nearest PDB structures (foldseek):
  7rgn-assembly1_A-2  TM=1.003E+00  e=5.069E-70  Candidozyma auris
  7yva-assembly1_B  TM=9.886E-01  e=2.383E-57  Candida albicans
  3qm3-assembly1_B  TM=9.635E-01  e=6.621E-43  Campylobacter jejuni
  3qm3-assembly2_D  TM=9.606E-01  e=2.221E-41  Campylobacter jejuni
  5vje-assembly1_B  TM=9.526E-01  e=1.983E-41  Escherichia coli K-12

Radius of gyration: 21.03 Å; Cα contacts (8 Å, |Δi|>4): 693; chains: 1; bounding box: 44×64×61 Å

InterPro domains:
  IPR000771 Fructose-bisphosphate aldolase, class-II [PF01116] (15-356)
  IPR000771 Fructose-bisphosphate aldolase, class-II [PIRSF001359] (12-356)
  IPR000771 Fructose-bisphosphate aldolase, class-II [PS00602] (97-109)
  IPR000771 Fructose-bisphosphate aldolase, class-II [PS00806] (169-180)
  IPR000771 Fructose-bisphosphate aldolase, class-II [TIGR00167] (11-356)
  IPR006411 Fructose-bisphosphate aldolase, class II, yeast/E. coli subtype [PTHR30559] (5-357)
  IPR006411 Fructose-bisphosphate aldolase, class II, yeast/E. coli subtype [TIGR01520] (6-356)
  IPR006411 Fructose-bisphosphate aldolase, class II, yeast/E. coli subtype [cd00946] (13-357)
  IPR013785 Aldolase-type TIM barrel [G3DSA:3.20.20.70] (3-357)

Organism: Candidozyma auris (NCBI:txid498019)

Foldseek 3Di:
DCPLLQDFAEDAFVSVVVLLVLLLVVLFAAEEEEAQEPLQLVLQLQLQLVLSFEHEYEYELVSLLSLQNPVDDCPQSPSNLVSLLVVLVVRRVPRRVSRGYYAFEYDEAEPVNVSSVVSQLVQQVVVCVVPVAGSGREYEYEPQVPELVVQLVVVLVVLLSQVVSSHAYEYEHAQRHCVSRWDALVSVVVSVVRRVVSDLRYAYETGQQQPCVRRHGHLVRLQVNQVVNCVVVVDPDSASHAYEAENCPPPDLVSLSSNSNSSHHYYYDYPLLVVQLVVQLVVQCVVVPQLPPDLQGDDHGSPDGSCVRPPCVPRSVRSSNSSSVSSSVVCVSSVSGPPD

Solvent-accessible surface area: 14924 Å² total; per-residue (Å²): 92,53,120,1,24,179,85,60,0,23,4,19,13,70,24,0,50,65,0,5,45,28,0,15,131,114,29,0,0,0,0,0,0,12,1,51,30,57,15,10,0,30,0,0,0,29,4,0,105,93,19,119,0,0,0,1,0,0,0,29,39,44,6,0,14,110,43,34,26,181,85,61,80,41,98,99,18,57,1,0,26,97,0,0,30,54,0,0,81,70,0,62,81,56,0,58,110,29,46,3,0,0,3,0,2,0,9,51,0,29,107,167,32,27,70,0,0,50,12,0,0,138,16,0,60,92,22,66,91,143,69,48,78,3,2,0,1,4,0,0,0,25,2,27,156,39,59,19,106,66,0,23,60,34,1,45,103,12,0,92,52,0,27,160,6,71,1,5,0,1,0,14,0,11,88,66,30,104,121,92,85,21,3,61,11,90,34,0,22,36,1,48,133,31,0,29,112,39,12,71,1,8,2,1,1,4,26,0,10,14,117,126,127,137,44,129,33,83,20,77,3,2,24,77,1,5,75,46,0,46,119,97,63,63,52,120,79,133,51,17,2,25,2,2,0,1,32,2,73,86,27,51,67,118,45,12,53,69,0,5,71,16,0,1,0,5,1,14,9,50,96,40,2,106,137,11,45,95,20,8,38,84,68,25,74,104,121,95,98,88,56,41,106,65,104,49,10,56,82,99,42,141,133,71,68,0,138,147,35,85,22,77,196,58,69,33,77,66,0,22,124,29,2,17,55,53,0,28,98,1,0,106,57,6,71,0,74,92,29,55